Protein AF-0000000072249145 (afdb_homodimer)

Solvent-accessible surface area (backbone atoms only — not comparable to full-atom values): 14771 Å² total; per-residue (Å²): 104,92,74,84,79,50,72,65,56,52,51,52,49,52,48,27,49,67,35,44,77,62,47,40,53,62,51,8,65,74,72,75,46,51,30,65,57,42,44,53,49,52,49,49,35,38,73,44,45,35,39,69,40,44,16,52,42,71,52,64,99,35,41,33,43,36,37,29,37,62,81,52,91,80,39,56,65,59,48,56,55,54,56,59,73,37,85,46,47,76,46,37,28,39,33,44,65,86,40,45,29,43,34,36,31,44,46,54,72,71,57,40,53,54,51,48,59,62,50,51,76,55,28,48,71,50,58,33,37,58,74,44,73,58,77,68,127,104,92,74,83,80,49,72,66,54,50,52,51,50,52,49,27,49,67,37,45,77,61,47,42,52,61,50,9,67,73,70,74,46,51,30,67,57,43,44,52,49,52,50,49,36,39,73,44,45,34,38,69,39,44,15,51,43,72,52,65,99,34,40,34,44,35,37,30,36,62,80,52,92,81,38,56,64,61,49,57,56,54,53,61,73,38,84,48,48,75,45,37,27,38,33,45,65,86,39,45,31,42,32,36,31,42,46,52,73,72,59,40,52,53,51,47,59,63,48,52,77,54,30,48,72,48,59,34,38,58,73,45,73,59,76,69,126

Secondary structure (DSSP, 8-state):
--PPP-HHHHHHHHHHHH-TT--HHHHHHHHTS-HHHHHHHHHHHHHTTSEEEEEEEE--S--EEEEEEESSGGGHHHHHHHHTT-TTEEEEEEEESS-SEEEEE---HHHHHHHHHHHTTTEEEEEEEEEEE----/--PPP-HHHHHHHHHHHH-TT--HHHHHHHHTS-HHHHHHHHHHHHHTTSEEEEEEEE--S--EEEEEEESSGGGHHHHHHHHTT-TTEEEEEEEESS-SEEEEE---HHHHHHHHHHHTTTEEEEEEEEEEE----

Structure (mmCIF, N/CA/C/O backbone):
data_AF-0000000072249145-model_v1
#
loop_
_entity.id
_entity.type
_entity.pdbx_description
1 polymer 'AsnC family alanine catabolic operon regulator'
#
loop_
_atom_site.group_PDB
_atom_site.id
_atom_site.type_symbol
_atom_site.label_atom_id
_atom_site.label_alt_id
_atom_site.label_comp_id
_atom_site.label_asym_id
_atom_site.label_entity_id
_atom_site.label_seq_id
_atom_site.pdbx_PDB_ins_code
_atom_site.Cartn_x
_atom_site.Cartn_y
_atom_site.Cartn_z
_atom_site.occupancy
_atom_site.B_iso_or_equiv
_atom_site.auth_seq_id
_atom_site.auth_comp_id
_atom_site.auth_asym_id
_atom_site.auth_atom_id
_atom_site.pdbx_PDB_model_num
ATOM 1 N N . MET A 1 1 ? -15.109 0.43 -16.781 1 52.84 1 MET A N 1
ATOM 2 C CA . MET A 1 1 ? -16.438 0.012 -16.328 1 52.84 1 MET A CA 1
ATOM 3 C C . MET A 1 1 ? -16.531 0.001 -14.812 1 52.84 1 MET A C 1
ATOM 5 O O . MET A 1 1 ? -15.672 -0.582 -14.141 1 52.84 1 MET A O 1
ATOM 9 N N . ASN A 1 2 ? -17.188 0.861 -14.164 1 63.94 2 ASN A N 1
ATOM 10 C CA . ASN A 1 2 ? -17.453 0.94 -12.727 1 63.94 2 ASN A CA 1
ATOM 11 C C . ASN A 1 2 ? -18.328 -0.22 -12.258 1 63.94 2 ASN A C 1
ATOM 13 O O . ASN A 1 2 ? -19.438 -0.395 -12.734 1 63.94 2 ASN A O 1
ATOM 17 N N . ILE A 1 3 ? -17.703 -1.394 -11.898 1 75.5 3 ILE A N 1
ATOM 18 C CA . ILE A 1 3 ? -18.5 -2.539 -11.453 1 75.5 3 ILE A CA 1
ATOM 19 C C . ILE A 1 3 ? -18.875 -2.371 -9.984 1 75.5 3 ILE A C 1
ATOM 21 O O . ILE A 1 3 ? -18.094 -1.853 -9.188 1 75.5 3 ILE A O 1
ATOM 25 N N . GLU A 1 4 ? -20.156 -2.605 -9.734 1 84.06 4 GLU A N 1
ATOM 26 C CA . GLU A 1 4 ? -20.609 -2.695 -8.352 1 84.06 4 GLU A CA 1
ATOM 27 C C . GLU A 1 4 ? -20.219 -4.031 -7.727 1 84.06 4 GLU A C 1
ATOM 29 O O . GLU A 1 4 ? -20.625 -5.09 -8.211 1 84.06 4 GLU A O 1
ATOM 34 N N . LEU A 1 5 ? -19.438 -4.016 -6.707 1 89.25 5 LEU A N 1
ATOM 35 C CA . LEU A 1 5 ? -18.938 -5.23 -6.074 1 89.25 5 LEU A CA 1
ATOM 36 C C . LEU A 1 5 ? -20.016 -5.887 -5.219 1 89.25 5 LEU A C 1
ATOM 38 O O . LEU A 1 5 ? -20.656 -5.219 -4.41 1 89.25 5 LEU A O 1
ATOM 42 N N . ASP A 1 6 ? -20.234 -7.141 -5.449 1 91.88 6 ASP A N 1
ATOM 43 C CA . ASP A 1 6 ? -21.156 -7.859 -4.57 1 91.88 6 ASP A CA 1
ATOM 44 C C . ASP A 1 6 ? -20.391 -8.586 -3.459 1 91.88 6 ASP A C 1
ATOM 46 O O . ASP A 1 6 ? -19.172 -8.523 -3.398 1 91.88 6 ASP A O 1
ATOM 50 N N . PRO A 1 7 ? -21.125 -9.195 -2.561 1 93.81 7 PRO A N 1
ATOM 51 C CA . PRO A 1 7 ? -20.484 -9.82 -1.402 1 93.81 7 PRO A CA 1
ATOM 52 C C . PRO A 1 7 ? -19.484 -10.898 -1.795 1 93.81 7 PRO A C 1
ATOM 54 O O . PRO A 1 7 ? -18.453 -11.07 -1.13 1 93.81 7 PRO A O 1
ATOM 57 N N . ILE A 1 8 ? -19.766 -11.609 -2.791 1 95.62 8 ILE A N 1
ATOM 58 C CA . ILE A 1 8 ? -18.859 -12.672 -3.225 1 95.62 8 ILE A CA 1
ATOM 59 C C . ILE A 1 8 ? -17.562 -12.062 -3.73 1 95.62 8 ILE A C 1
ATOM 61 O O . ILE A 1 8 ? -16.469 -12.578 -3.436 1 95.62 8 ILE A O 1
ATOM 65 N N . ASP A 1 9 ? -17.672 -11.008 -4.559 1 95.56 9 ASP A N 1
ATOM 66 C CA . ASP A 1 9 ? -16.484 -10.297 -5.016 1 95.56 9 ASP A CA 1
ATOM 67 C C . ASP A 1 9 ? -15.594 -9.883 -3.842 1 95.56 9 ASP A C 1
ATOM 69 O O . ASP A 1 9 ? -14.375 -10.07 -3.881 1 95.56 9 ASP A O 1
ATOM 73 N N . LEU A 1 10 ? -16.266 -9.367 -2.848 1 94 10 LEU A N 1
ATOM 74 C CA . LEU A 1 10 ? -15.547 -8.875 -1.681 1 94 10 LEU A CA 1
ATOM 75 C C . LEU A 1 10 ? -14.844 -10.023 -0.956 1 94 10 LEU A C 1
ATOM 77 O O . LEU A 1 10 ? -13.719 -9.867 -0.481 1 94 10 LEU A O 1
ATOM 81 N N . LYS A 1 11 ? -15.453 -11.094 -0.841 1 96.56 11 LYS A N 1
ATOM 82 C CA . LYS A 1 11 ? -14.852 -12.258 -0.204 1 96.56 11 LYS A CA 1
ATOM 83 C C . LYS A 1 11 ? -13.648 -12.758 -1.003 1 96.56 11 LYS A C 1
ATOM 85 O O . LYS A 1 11 ? -12.617 -13.109 -0.427 1 96.56 11 LYS A O 1
ATOM 90 N N . ILE A 1 12 ? -13.812 -12.805 -2.285 1 97.94 12 ILE A N 1
ATOM 91 C CA . ILE A 1 12 ? -12.727 -13.234 -3.16 1 97.94 12 ILE A CA 1
ATOM 92 C C . ILE A 1 12 ? -11.523 -12.312 -2.988 1 97.94 12 ILE A C 1
ATOM 94 O O . ILE A 1 12 ? -10.391 -12.781 -2.832 1 97.94 12 ILE A O 1
ATOM 98 N N . ILE A 1 13 ? -11.805 -11.055 -2.955 1 96.94 13 ILE A N 1
ATOM 99 C CA . ILE A 1 13 ? -10.742 -10.062 -2.793 1 96.94 13 ILE A CA 1
ATOM 100 C C . ILE A 1 13 ? -10.055 -10.266 -1.447 1 96.94 13 ILE A C 1
ATOM 102 O O . ILE A 1 13 ? -8.82 -10.242 -1.367 1 96.94 13 ILE A O 1
ATOM 106 N N . ALA A 1 14 ? -10.828 -10.477 -0.465 1 95.69 14 ALA A N 1
ATOM 107 C CA . ALA A 1 14 ? -10.273 -10.672 0.871 1 95.69 14 ALA A CA 1
ATOM 108 C C . ALA A 1 14 ? -9.359 -11.898 0.911 1 95.69 14 ALA A C 1
ATOM 110 O O . ALA A 1 14 ? -8.281 -11.852 1.503 1 95.69 14 ALA A O 1
ATOM 111 N N . LEU A 1 15 ? -9.758 -12.93 0.317 1 97.75 15 LEU A N 1
ATOM 112 C CA . LEU A 1 15 ? -8.969 -14.164 0.291 1 97.75 15 LEU A CA 1
ATOM 113 C C . LEU A 1 15 ? -7.676 -13.961 -0.485 1 97.75 15 LEU A C 1
ATOM 115 O O . LEU A 1 15 ? -6.605 -14.391 -0.037 1 97.75 15 LEU A O 1
ATOM 119 N N . LEU A 1 16 ? -7.793 -13.297 -1.608 1 98.12 16 LEU A N 1
ATOM 120 C CA . LEU A 1 16 ? -6.613 -13.047 -2.436 1 98.12 16 LEU A CA 1
ATOM 121 C C . LEU A 1 16 ? -5.645 -12.109 -1.733 1 98.12 16 LEU A C 1
ATOM 123 O O . LEU A 1 16 ? -4.426 -12.234 -1.892 1 98.12 16 LEU A O 1
ATOM 127 N N . LYS A 1 17 ? -6.176 -11.164 -0.975 1 96.88 17 LYS A N 1
ATOM 128 C CA . LYS A 1 17 ? -5.328 -10.258 -0.212 1 96.88 17 LYS A CA 1
ATOM 129 C C . LYS A 1 17 ? -4.516 -11.016 0.836 1 96.88 17 LYS A C 1
ATOM 131 O O . LYS A 1 17 ? -3.371 -10.656 1.123 1 96.88 17 LYS A O 1
ATOM 136 N N . GLN A 1 18 ? -5.102 -12.008 1.34 1 95.69 18 GLN A N 1
ATOM 137 C CA . GLN A 1 18 ? -4.438 -12.82 2.357 1 95.69 18 GLN A CA 1
ATOM 138 C C . GLN A 1 18 ? -3.408 -13.75 1.731 1 95.69 18 GLN A C 1
ATOM 140 O O . GLN A 1 18 ? -2.311 -13.922 2.266 1 95.69 18 GLN A O 1
ATOM 145 N N . ASP A 1 19 ? -3.803 -14.32 0.636 1 97.69 19 ASP A N 1
ATOM 146 C CA . ASP A 1 19 ? -2.943 -15.234 -0.116 1 97.69 19 ASP A CA 1
ATOM 147 C C . ASP A 1 19 ? -3.363 -15.297 -1.583 1 97.69 19 ASP A C 1
ATOM 149 O O . ASP A 1 19 ? -4.266 -16.062 -1.943 1 97.69 19 ASP A O 1
ATOM 153 N N . SER A 1 20 ? -2.588 -14.617 -2.379 1 98.31 20 SER A N 1
ATOM 154 C CA . SER A 1 20 ? -2.988 -14.531 -3.779 1 98.31 20 SER A CA 1
ATOM 155 C C . SER A 1 20 ? -2.531 -15.758 -4.562 1 98.31 20 SER A C 1
ATOM 157 O O . SER A 1 20 ? -2.771 -15.852 -5.77 1 98.31 20 SER A O 1
ATOM 159 N N . ARG A 1 21 ? -1.947 -16.656 -3.898 1 96.88 21 ARG A N 1
ATOM 160 C CA . ARG A 1 21 ? -1.503 -17.891 -4.562 1 96.88 21 ARG A CA 1
ATOM 161 C C . ARG A 1 21 ? -2.588 -18.953 -4.52 1 96.88 21 ARG A C 1
ATOM 163 O O . ARG A 1 21 ? -2.451 -20.016 -5.145 1 96.88 21 ARG A O 1
ATOM 170 N N . LEU A 1 22 ? -3.596 -18.719 -3.781 1 97.69 22 LEU A N 1
ATOM 171 C CA . LEU A 1 22 ? -4.715 -19.656 -3.77 1 97.69 22 LEU A CA 1
ATOM 172 C C . LEU A 1 22 ? -5.227 -19.906 -5.184 1 97.69 22 LEU A C 1
ATOM 174 O O . LEU A 1 22 ? -5.328 -18.984 -5.988 1 97.69 22 LEU A O 1
ATOM 178 N N . THR A 1 23 ? -5.594 -21.156 -5.438 1 97.62 23 THR A N 1
ATOM 179 C CA . THR A 1 23 ? -6.191 -21.484 -6.727 1 97.62 23 THR A CA 1
ATOM 180 C C . THR A 1 23 ? -7.664 -21.078 -6.762 1 97.62 23 THR A C 1
ATOM 182 O O . THR A 1 23 ? -8.297 -20.922 -5.711 1 97.62 23 THR A O 1
ATOM 185 N N . ASN A 1 24 ? -8.125 -20.953 -7.992 1 98.19 24 ASN A N 1
ATOM 186 C CA . ASN A 1 24 ? -9.555 -20.688 -8.125 1 98.19 24 ASN A CA 1
ATOM 187 C C . ASN A 1 24 ? -10.383 -21.781 -7.438 1 98.19 24 ASN A C 1
ATOM 189 O O . ASN A 1 24 ? -11.422 -21.484 -6.84 1 98.19 24 ASN A O 1
ATOM 193 N N . LYS A 1 25 ? -9.93 -22.953 -7.527 1 98.19 25 LYS A N 1
ATOM 194 C CA . LYS A 1 25 ? -10.617 -24.078 -6.891 1 98.19 25 LYS A CA 1
ATOM 195 C C . LYS A 1 25 ? -10.656 -23.906 -5.375 1 98.19 25 LYS A C 1
ATOM 197 O O . LYS A 1 25 ? -11.711 -24.078 -4.754 1 98.19 25 LYS A O 1
ATOM 202 N N . ASP A 1 26 ? -9.516 -23.609 -4.762 1 98.25 26 ASP A N 1
ATOM 203 C CA . ASP A 1 26 ? -9.438 -23.375 -3.322 1 98.25 26 ASP A CA 1
ATOM 204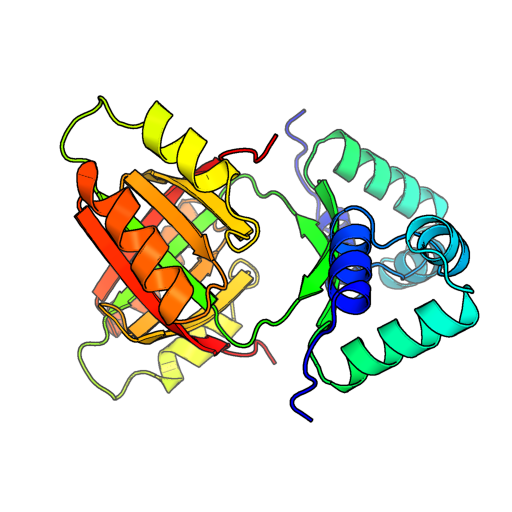 C C . ASP A 1 26 ? -10.398 -22.266 -2.895 1 98.25 26 ASP A C 1
ATOM 206 O O . ASP A 1 26 ? -11.117 -22.406 -1.907 1 98.25 26 ASP A O 1
ATOM 210 N N . ILE A 1 27 ? -10.375 -21.156 -3.643 1 98.5 27 ILE A N 1
ATOM 211 C CA . ILE A 1 27 ? -11.227 -20.016 -3.338 1 98.5 27 ILE A CA 1
ATOM 212 C C . ILE A 1 27 ? -12.695 -20.406 -3.486 1 98.5 27 ILE A C 1
ATOM 214 O O . ILE A 1 27 ? -13.523 -20.078 -2.637 1 98.5 27 ILE A O 1
ATOM 218 N N . GLY A 1 28 ? -12.953 -21.094 -4.574 1 98.31 28 GLY A N 1
ATOM 219 C CA . GLY A 1 28 ? -14.312 -21.547 -4.809 1 98.31 28 GLY A CA 1
ATOM 220 C C . GLY A 1 28 ? -14.891 -22.328 -3.648 1 98.31 28 GLY A C 1
ATOM 221 O O . GLY A 1 28 ? -16.047 -22.125 -3.268 1 98.31 28 GLY A O 1
ATOM 222 N N . GLN A 1 29 ? -14.141 -23.234 -3.047 1 98.12 29 GLN A N 1
ATOM 223 C CA . GLN A 1 29 ? -14.562 -24.031 -1.899 1 98.12 29 GLN A CA 1
ATOM 224 C C . GLN A 1 29 ? -14.93 -23.141 -0.717 1 98.12 29 GLN A C 1
ATOM 226 O O . GLN A 1 29 ? -15.891 -23.422 0.002 1 98.12 29 GLN A O 1
ATOM 231 N N . ARG A 1 30 ? -14.266 -22.094 -0.598 1 97.31 30 ARG A N 1
ATOM 232 C CA . ARG A 1 30 ? -14.461 -21.219 0.555 1 97.31 30 ARG A CA 1
ATOM 233 C C . ARG A 1 30 ? -15.656 -20.297 0.349 1 97.31 30 ARG A C 1
ATOM 235 O O . ARG A 1 30 ? -16.281 -19.859 1.316 1 97.31 30 ARG A O 1
ATOM 242 N N . VAL A 1 31 ? -15.93 -19.969 -0.838 1 97.5 31 VAL A N 1
ATOM 243 C CA . VAL A 1 31 ? -17.016 -19.016 -1.079 1 97.5 31 VAL A CA 1
ATOM 244 C C . VAL A 1 31 ? -18.219 -19.75 -1.678 1 97.5 31 VAL A C 1
ATOM 246 O O . VAL A 1 31 ? -19.172 -19.125 -2.135 1 97.5 31 VAL A O 1
ATOM 249 N N . HIS A 1 32 ? -18.125 -21.031 -1.771 1 97.62 32 HIS A N 1
ATOM 250 C CA . HIS A 1 32 ? -19.203 -21.891 -2.221 1 97.62 32 HIS A CA 1
ATOM 251 C C . HIS A 1 32 ? -19.562 -21.625 -3.678 1 97.62 32 HIS A C 1
ATOM 253 O O . HIS A 1 32 ? -20.734 -21.422 -4.012 1 97.62 32 HIS A O 1
ATOM 259 N N . ARG A 1 33 ? -18.531 -21.625 -4.504 1 97.88 33 ARG A N 1
ATOM 260 C CA . ARG A 1 33 ? -18.609 -21.516 -5.957 1 97.88 33 ARG A CA 1
ATOM 261 C C . ARG A 1 33 ? -17.641 -22.453 -6.645 1 97.88 33 ARG A C 1
ATOM 263 O O . ARG A 1 33 ? -16.734 -23.016 -6 1 97.88 33 ARG A O 1
ATOM 270 N N . THR A 1 34 ? -17.922 -22.625 -7.934 1 98.06 34 THR A N 1
ATOM 271 C CA . THR A 1 34 ? -16.953 -23.422 -8.695 1 98.06 34 THR A CA 1
ATOM 272 C C . THR A 1 34 ? -15.695 -22.609 -8.977 1 98.06 34 THR A C 1
ATOM 274 O O . THR A 1 34 ? -15.727 -21.375 -8.969 1 98.06 34 THR A O 1
ATOM 277 N N . GLY A 1 35 ? -14.594 -23.297 -9.258 1 98.06 35 GLY A N 1
ATOM 278 C CA . GLY A 1 35 ? -13.367 -22.625 -9.656 1 98.06 35 GLY A CA 1
ATOM 279 C C . GLY A 1 35 ? -13.531 -21.781 -10.906 1 98.06 35 GLY A C 1
ATOM 280 O O . GLY A 1 35 ? -12.938 -20.703 -11.023 1 98.06 35 GLY A O 1
ATOM 281 N N . GLN A 1 36 ? -14.312 -22.297 -11.75 1 98.06 36 GLN A N 1
ATOM 282 C CA . GLN A 1 36 ? -14.57 -21.578 -13 1 98.06 36 GLN A CA 1
ATOM 283 C C . GLN A 1 36 ? -15.297 -20.266 -12.742 1 98.06 36 GLN A C 1
ATOM 285 O O . GLN A 1 36 ? -14.953 -19.234 -13.336 1 98.06 36 GLN A O 1
ATOM 290 N N . ALA A 1 37 ? -16.25 -20.328 -11.891 1 98 37 ALA A N 1
ATOM 291 C CA . ALA A 1 37 ? -17.016 -19.125 -11.539 1 98 37 ALA A CA 1
ATOM 292 C C . ALA A 1 37 ? -16.109 -18.094 -10.867 1 98 37 ALA A C 1
ATOM 294 O O . ALA A 1 37 ? -16.203 -16.906 -11.164 1 98 37 ALA A O 1
ATOM 295 N N . VAL A 1 38 ? -15.312 -18.594 -9.977 1 98.31 38 VAL A N 1
ATOM 296 C CA . VAL A 1 38 ? -14.367 -17.703 -9.289 1 98.31 38 VAL A CA 1
ATOM 297 C C . VAL A 1 38 ? -13.414 -17.094 -10.305 1 98.31 38 VAL A C 1
ATOM 299 O O . VAL A 1 38 ? -13.164 -15.883 -10.273 1 98.31 38 VAL A O 1
ATOM 302 N N . GLY A 1 39 ? -12.906 -17.875 -11.195 1 98.25 39 GLY A N 1
ATOM 303 C CA . GLY A 1 39 ? -12.023 -17.375 -12.234 1 98.25 39 GLY A CA 1
ATOM 304 C C . GLY A 1 39 ? -12.648 -16.266 -13.062 1 98.25 39 GLY A C 1
ATOM 305 O O . GLY A 1 39 ? -11.992 -15.273 -13.367 1 98.25 39 GLY A O 1
ATOM 306 N N . ALA A 1 40 ? -13.812 -16.484 -13.445 1 98.06 40 ALA A N 1
ATOM 307 C CA . ALA A 1 40 ? -14.531 -15.484 -14.234 1 98.06 40 ALA A CA 1
ATOM 308 C C . ALA A 1 40 ? -14.688 -14.172 -13.461 1 98.06 40 ALA A C 1
ATOM 310 O O . ALA A 1 40 ? -14.531 -13.094 -14.031 1 98.06 40 ALA A O 1
ATOM 311 N N . ARG A 1 41 ? -14.984 -14.344 -12.242 1 97.56 41 ARG A N 1
ATOM 312 C CA . ARG A 1 41 ? -15.156 -13.156 -11.406 1 97.56 41 ARG A CA 1
ATOM 313 C C . ARG A 1 41 ? -13.836 -12.406 -11.242 1 97.56 41 ARG A C 1
ATOM 315 O O . ARG A 1 41 ? -13.805 -11.172 -11.312 1 97.56 41 ARG A O 1
ATOM 322 N N . ILE A 1 42 ? -12.812 -13.125 -11.023 1 98 42 ILE A N 1
ATOM 323 C CA . ILE A 1 42 ? -11.508 -12.492 -10.891 1 98 42 ILE A CA 1
ATOM 324 C C . ILE A 1 42 ? -11.156 -11.758 -12.188 1 98 42 ILE A C 1
ATOM 326 O O . ILE A 1 42 ? -10.68 -10.625 -12.148 1 98 42 ILE A O 1
ATOM 330 N N . ALA A 1 43 ? -11.414 -12.43 -13.266 1 97.56 43 ALA A N 1
ATOM 331 C CA . ALA A 1 43 ? -11.156 -11.805 -14.562 1 97.56 43 ALA A CA 1
ATOM 332 C C . ALA A 1 43 ? -11.945 -10.508 -14.703 1 97.56 43 ALA A C 1
ATOM 334 O O . ALA A 1 43 ? -11.414 -9.5 -15.188 1 97.56 43 ALA A O 1
ATOM 335 N N . GLN A 1 44 ? -13.125 -10.523 -14.32 1 96.88 44 GLN A N 1
ATOM 336 C CA . GLN A 1 44 ? -13.969 -9.336 -14.383 1 96.88 44 GLN A CA 1
ATOM 337 C C . GLN A 1 44 ? -13.414 -8.219 -13.5 1 96.88 44 GLN A C 1
ATOM 339 O O . GLN A 1 44 ? -13.414 -7.051 -13.891 1 96.88 44 GLN A O 1
ATOM 344 N N . LEU A 1 45 ? -13.016 -8.617 -12.32 1 97.25 45 LEU A N 1
ATOM 345 C CA . LEU A 1 45 ? -12.453 -7.652 -11.383 1 97.25 45 LEU A CA 1
ATOM 346 C C . LEU A 1 45 ? -11.18 -7.027 -11.945 1 97.25 45 LEU A C 1
ATOM 348 O O . LEU A 1 45 ? -10.922 -5.84 -11.75 1 97.25 45 LEU A O 1
ATOM 352 N N . MET A 1 46 ? -10.406 -7.785 -12.625 1 97.31 46 MET A N 1
ATOM 353 C CA . MET A 1 46 ? -9.188 -7.285 -13.258 1 97.31 46 MET A CA 1
ATOM 354 C C . MET A 1 46 ? -9.508 -6.383 -14.438 1 97.31 46 MET A C 1
ATOM 356 O O . MET A 1 46 ? -8.922 -5.309 -14.586 1 97.31 46 MET A O 1
ATOM 360 N N . ASP A 1 47 ? -10.461 -6.801 -15.234 1 96.31 47 ASP A N 1
ATOM 361 C CA . ASP A 1 47 ? -10.875 -6.02 -16.406 1 96.31 47 ASP A CA 1
ATOM 362 C C . ASP A 1 47 ? -11.43 -4.66 -15.984 1 96.31 47 ASP A C 1
ATOM 364 O O . ASP A 1 47 ? -11.211 -3.66 -16.672 1 96.31 47 ASP A O 1
ATOM 368 N N . ALA A 1 48 ? -12.102 -4.707 -14.891 1 94.94 48 ALA A N 1
ATOM 369 C CA . ALA A 1 48 ? -12.719 -3.479 -14.391 1 94.94 48 ALA A CA 1
ATOM 370 C C . ALA A 1 48 ? -11.688 -2.602 -13.688 1 94.94 48 ALA A C 1
ATOM 372 O O . ALA A 1 48 ? -11.992 -1.476 -13.289 1 94.94 48 ALA A O 1
ATOM 373 N N . GLY A 1 49 ? -10.5 -3.133 -13.422 1 94.25 49 GLY A N 1
ATOM 374 C CA . GLY A 1 49 ? -9.438 -2.361 -12.797 1 94.25 49 GLY A CA 1
ATOM 375 C C . GLY A 1 49 ? -9.484 -2.393 -11.281 1 94.25 49 GLY A C 1
ATOM 376 O O . GLY A 1 49 ? -8.719 -1.692 -10.617 1 94.25 49 GLY A O 1
ATOM 377 N N . VAL A 1 50 ? -10.414 -3.123 -10.711 1 95.25 50 VAL A N 1
ATOM 378 C CA . VAL A 1 50 ? -10.5 -3.256 -9.258 1 95.25 50 VAL A CA 1
ATOM 379 C C . VAL A 1 50 ? -9.258 -3.967 -8.727 1 95.25 50 VAL A C 1
ATOM 381 O O . VAL A 1 50 ? -8.633 -3.502 -7.773 1 95.25 50 VAL A O 1
ATOM 384 N N . ILE A 1 51 ? -9.039 -5.09 -9.281 1 97.12 51 ILE A N 1
ATOM 385 C CA . ILE A 1 51 ? -7.758 -5.742 -9.023 1 97.12 51 ILE A CA 1
ATOM 386 C C . ILE A 1 51 ? -6.742 -5.305 -10.078 1 97.12 51 ILE A C 1
ATOM 388 O O . ILE A 1 51 ? -6.898 -5.605 -11.266 1 97.12 51 ILE A O 1
ATOM 392 N N . LYS A 1 52 ? -5.699 -4.664 -9.672 1 95.75 52 LYS A N 1
ATOM 393 C CA . LYS A 1 52 ? -4.707 -4.129 -10.594 1 95.75 52 LYS A CA 1
ATOM 394 C C . LYS A 1 52 ? -3.713 -5.207 -11.016 1 95.75 52 LYS A C 1
ATOM 396 O O . LYS A 1 52 ? -3.41 -5.352 -12.203 1 95.75 52 LYS A O 1
ATOM 401 N N . ASN A 1 53 ? -3.18 -5.91 -10.031 1 97.5 53 ASN A N 1
ATOM 402 C CA . ASN A 1 53 ? -2.215 -6.965 -10.328 1 97.5 53 ASN A CA 1
ATOM 403 C C . ASN A 1 53 ? -1.968 -7.848 -9.102 1 97.5 53 ASN A C 1
ATOM 405 O O . ASN A 1 53 ? -2.336 -7.484 -7.984 1 97.5 53 ASN A O 1
ATOM 409 N N . TYR A 1 54 ? -1.517 -9.047 -9.414 1 98.25 54 TYR A N 1
ATOM 410 C CA . TYR A 1 54 ? -0.955 -9.906 -8.375 1 98.25 54 TYR A CA 1
ATOM 411 C C . TYR A 1 54 ? 0.433 -9.43 -7.965 1 98.25 54 TYR A C 1
ATOM 413 O O . TYR A 1 54 ? 1.31 -9.25 -8.812 1 98.25 54 TYR A O 1
ATOM 421 N N . THR A 1 55 ? 0.581 -9.211 -6.734 1 98.44 55 THR A N 1
ATOM 422 C CA . THR A 1 55 ? 1.807 -8.594 -6.242 1 98.44 55 THR A CA 1
ATOM 423 C C . THR A 1 55 ? 2.225 -9.211 -4.91 1 98.44 55 THR A C 1
ATOM 425 O O . THR A 1 55 ? 1.764 -10.297 -4.551 1 98.44 55 THR A O 1
ATOM 428 N N . ILE A 1 56 ? 3.207 -8.602 -4.277 1 98.25 56 ILE A N 1
ATOM 429 C CA . ILE A 1 56 ? 3.635 -9.008 -2.939 1 98.25 56 ILE A CA 1
ATOM 430 C C . ILE A 1 56 ? 3.604 -7.801 -2.002 1 98.25 56 ILE A C 1
ATOM 432 O O . ILE A 1 56 ? 3.773 -6.66 -2.441 1 98.25 56 ILE A O 1
ATOM 436 N N . ALA A 1 57 ? 3.32 -8.07 -0.774 1 96.38 57 ALA A N 1
ATOM 437 C CA . ALA A 1 57 ? 3.492 -7.07 0.272 1 96.38 57 ALA A CA 1
ATOM 438 C C . ALA A 1 57 ? 4.922 -7.07 0.804 1 96.38 57 ALA A C 1
ATOM 440 O O . ALA A 1 57 ? 5.406 -8.094 1.304 1 96.38 57 ALA A O 1
ATOM 441 N N . VAL A 1 58 ? 5.602 -5.934 0.694 1 95.56 58 VAL A N 1
ATOM 442 C CA . VAL A 1 58 ? 6.996 -5.832 1.105 1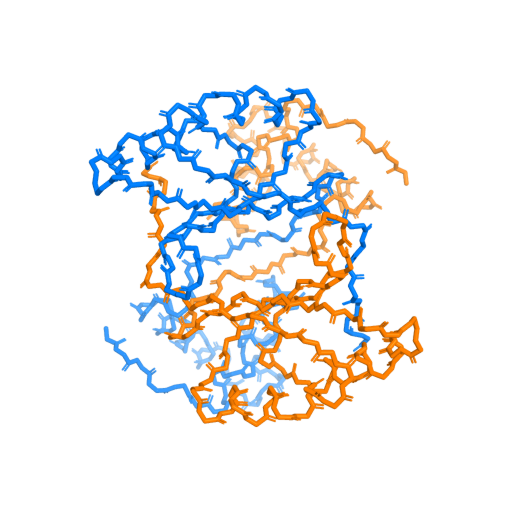 95.56 58 VAL A CA 1
ATOM 443 C C . VAL A 1 58 ? 7.109 -4.926 2.33 1 95.56 58 VAL A C 1
ATOM 445 O O . VAL A 1 58 ? 6.488 -3.863 2.387 1 95.56 58 VAL A O 1
ATOM 448 N N . GLN A 1 59 ? 7.848 -5.41 3.279 1 92.69 59 GLN A N 1
ATOM 449 C CA . GLN A 1 59 ? 8.148 -4.609 4.461 1 92.69 59 GLN A CA 1
ATOM 450 C C . GLN A 1 59 ? 9.578 -4.086 4.418 1 92.69 59 GLN A C 1
ATOM 452 O O . GLN A 1 59 ? 10.531 -4.848 4.605 1 92.69 59 GLN A O 1
ATOM 457 N N . TYR A 1 60 ? 9.641 -2.818 4.223 1 90.88 60 TYR A N 1
ATOM 458 C CA . TYR A 1 60 ? 10.953 -2.18 4.23 1 90.88 60 TYR A CA 1
ATOM 459 C C . TYR A 1 60 ? 11.336 -1.731 5.637 1 90.88 60 TYR A C 1
ATOM 461 O O . TYR A 1 60 ? 10.469 -1.578 6.5 1 90.88 60 TYR A O 1
ATOM 469 N N . SER A 1 61 ? 12.664 -1.53 5.832 1 90.94 61 SER A N 1
ATOM 470 C CA . SER A 1 61 ? 13.156 -1.074 7.129 1 90.94 61 SER A CA 1
ATOM 471 C C . SER A 1 61 ? 12.672 0.338 7.438 1 90.94 61 SER A C 1
ATOM 473 O O . SER A 1 61 ? 12.547 0.717 8.609 1 90.94 61 SER A O 1
ATOM 475 N N . HIS A 1 62 ? 12.453 1.066 6.367 1 94.81 62 HIS A N 1
ATOM 476 C CA . HIS A 1 62 ? 11.953 2.43 6.492 1 94.81 62 HIS A CA 1
ATOM 477 C C . HIS A 1 62 ? 10.688 2.627 5.664 1 94.81 62 HIS A C 1
ATOM 479 O O . HIS A 1 62 ? 10.539 2.023 4.598 1 94.81 62 HIS A O 1
ATOM 485 N N . LYS A 1 63 ? 9.836 3.357 6.16 1 97.12 63 LYS A N 1
ATOM 486 C CA . LYS A 1 63 ? 8.625 3.785 5.457 1 97.12 63 LYS A CA 1
ATOM 487 C C . LYS A 1 63 ? 8.234 5.203 5.855 1 97.12 63 LYS A C 1
ATOM 489 O O . LYS A 1 63 ? 8.242 5.547 7.039 1 97.12 63 LYS A O 1
ATOM 494 N N . GLN A 1 64 ? 7.973 5.992 4.875 1 98.44 64 GLN A N 1
ATOM 495 C CA . GLN A 1 64 ? 7.609 7.383 5.133 1 98.44 64 GLN A CA 1
ATOM 496 C C . GLN A 1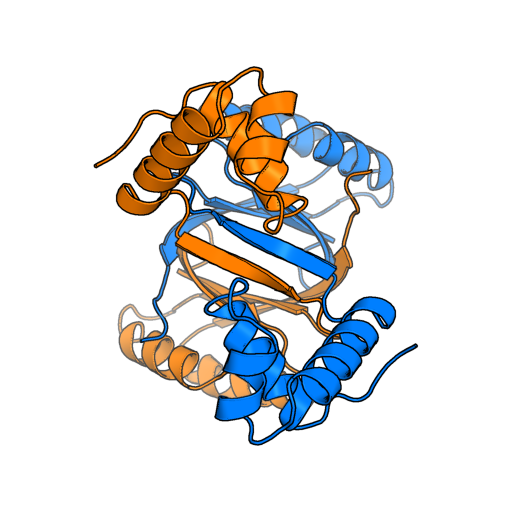 64 ? 6.352 7.773 4.363 1 98.44 64 GLN A C 1
ATOM 498 O O . GLN A 1 64 ? 6.121 7.289 3.254 1 98.44 64 GLN A O 1
ATOM 503 N N . PHE A 1 65 ? 5.586 8.594 4.984 1 98.56 65 PHE A N 1
ATOM 504 C CA . PHE A 1 65 ? 4.559 9.383 4.316 1 98.56 65 PHE A CA 1
ATOM 505 C C . PHE A 1 65 ? 4.992 10.836 4.176 1 98.56 65 PHE A C 1
ATOM 507 O O . PHE A 1 65 ? 5.254 11.508 5.176 1 98.56 65 PHE A O 1
ATOM 514 N N . ILE A 1 66 ? 5.082 11.344 2.951 1 98.19 66 ILE A N 1
ATOM 515 C CA . ILE A 1 66 ? 5.551 12.695 2.697 1 98.19 66 ILE A CA 1
ATOM 516 C C . ILE A 1 66 ? 4.414 13.531 2.109 1 98.19 66 ILE A C 1
ATOM 518 O O . ILE A 1 66 ? 3.869 13.195 1.057 1 98.19 66 ILE A O 1
ATOM 522 N N . HIS A 1 67 ? 4.094 14.594 2.76 1 97.44 67 HIS A N 1
ATOM 523 C CA . HIS A 1 67 ? 3.098 15.562 2.312 1 97.44 67 HIS A CA 1
ATOM 524 C C . HIS A 1 67 ? 3.75 16.734 1.592 1 97.44 67 HIS A C 1
ATOM 526 O O . HIS A 1 67 ? 4.703 17.328 2.104 1 97.44 67 HIS A O 1
ATOM 532 N N . LEU A 1 68 ? 3.131 17 0.503 1 96.75 68 LEU A N 1
ATOM 533 C CA . LEU A 1 68 ? 3.656 18.156 -0.231 1 96.75 68 LEU A CA 1
ATOM 534 C C . LEU A 1 68 ? 2.619 19.266 -0.313 1 96.75 68 LEU A C 1
ATOM 536 O O . LEU A 1 68 ? 1.447 19.016 -0.598 1 96.75 68 LEU A O 1
ATOM 540 N N . HIS A 1 69 ? 3.082 20.422 -0.008 1 95.12 69 HIS A N 1
ATOM 541 C CA . HIS A 1 69 ? 2.287 21.641 -0.113 1 95.12 69 HIS A CA 1
ATOM 542 C C . HIS A 1 69 ? 2.871 22.594 -1.152 1 95.12 69 HIS A C 1
ATOM 544 O O . HIS A 1 69 ? 3.889 23.234 -0.901 1 95.12 69 HIS A O 1
ATOM 550 N N . LEU A 1 70 ? 2.221 22.641 -2.26 1 90.88 70 LEU A N 1
ATOM 551 C CA . LEU A 1 70 ? 2.754 23.469 -3.332 1 90.88 70 LEU A CA 1
ATOM 552 C C . LEU A 1 70 ? 2.318 24.922 -3.162 1 90.88 70 LEU A C 1
ATOM 554 O O . LEU A 1 70 ? 1.176 25.203 -2.785 1 90.88 70 LEU A O 1
ATOM 558 N N . ASN A 1 71 ? 3.326 25.797 -3.211 1 76.75 71 ASN A N 1
ATOM 559 C CA . ASN A 1 71 ? 3.045 27.234 -3.154 1 76.75 71 ASN A CA 1
ATOM 560 C C . ASN A 1 71 ? 2.43 27.734 -4.457 1 76.75 71 ASN A C 1
ATOM 562 O O . ASN A 1 71 ? 1.592 28.641 -4.445 1 76.75 71 ASN A O 1
ATOM 566 N N . GLU A 1 72 ? 3.109 27.281 -5.562 1 71.06 72 GLU A N 1
ATOM 567 C CA . GLU A 1 72 ? 2.67 27.734 -6.875 1 71.06 72 GLU A CA 1
ATOM 568 C C . GLU A 1 72 ? 2.211 26.578 -7.742 1 71.06 72 GLU A C 1
ATOM 570 O O . GLU A 1 72 ? 2.703 25.453 -7.59 1 71.06 72 GLU A O 1
ATOM 575 N N . GLN A 1 73 ? 1.104 26.719 -8.523 1 65.31 73 GLN A N 1
ATOM 576 C CA . GLN A 1 73 ? 0.504 25.734 -9.414 1 65.31 73 GLN A CA 1
ATOM 577 C C . GLN A 1 73 ? 1.508 25.25 -10.461 1 65.31 73 GLN A C 1
ATOM 579 O O . GLN A 1 73 ? 1.278 24.25 -11.133 1 65.31 73 GLN A O 1
ATOM 584 N N . ARG A 1 74 ? 2.824 25.875 -10.398 1 73.94 74 ARG A N 1
ATOM 585 C CA . ARG A 1 74 ? 3.672 25.641 -11.562 1 73.94 74 ARG A CA 1
ATOM 586 C C . ARG A 1 74 ? 4.641 24.484 -11.32 1 73.94 74 ARG A C 1
ATOM 588 O O . ARG A 1 74 ? 5.363 24.078 -12.227 1 73.94 74 ARG A O 1
ATOM 595 N N . ALA A 1 75 ? 4.379 23.719 -10.25 1 87.19 75 ALA A N 1
ATOM 596 C CA . ALA A 1 75 ? 5.469 22.766 -10.039 1 87.19 75 ALA A CA 1
ATOM 597 C C . ALA A 1 75 ? 4.953 21.328 -10.07 1 87.19 75 ALA A C 1
ATOM 599 O O . ALA A 1 75 ? 5.645 20.406 -9.633 1 87.19 75 ALA A O 1
ATOM 600 N N . PHE A 1 76 ? 3.801 21.172 -10.648 1 89.12 76 PHE A N 1
ATOM 601 C CA . PHE A 1 76 ? 3.188 19.859 -10.672 1 89.12 76 PHE A CA 1
ATOM 602 C C . PHE A 1 76 ? 3.975 18.906 -11.578 1 89.12 76 PHE A C 1
ATOM 604 O O . PHE A 1 76 ? 4.293 17.781 -11.188 1 89.12 76 PHE A O 1
ATOM 611 N N . GLU A 1 77 ? 4.32 19.406 -12.711 1 90.5 77 GLU A N 1
ATOM 612 C CA . GLU A 1 77 ? 5.043 18.578 -13.664 1 90.5 77 GLU A CA 1
ATOM 613 C C . GLU A 1 77 ? 6.43 18.219 -13.148 1 90.5 77 GLU A C 1
ATOM 615 O O . GLU A 1 77 ? 6.871 17.078 -13.281 1 90.5 77 GLU A O 1
ATOM 620 N N . GLU A 1 78 ? 7.098 19.203 -12.625 1 91.5 78 GLU A N 1
ATOM 621 C CA . GLU A 1 78 ? 8.438 18.969 -12.086 1 91.5 78 GLU A CA 1
ATOM 622 C C . GLU A 1 78 ? 8.414 17.938 -10.969 1 91.5 78 GLU A C 1
ATOM 624 O O . GLU A 1 78 ? 9.266 17.047 -10.922 1 91.5 78 GLU A O 1
ATOM 629 N N . ILE A 1 79 ? 7.457 18.047 -10.109 1 93 79 ILE A N 1
ATOM 630 C CA . ILE A 1 79 ? 7.336 17.141 -8.977 1 93 79 ILE A CA 1
ATOM 631 C C . ILE A 1 79 ? 7.051 15.719 -9.477 1 93 79 ILE A C 1
ATOM 633 O O . ILE A 1 79 ? 7.707 14.766 -9.055 1 93 79 ILE A O 1
ATOM 637 N N . GLU A 1 80 ? 6.094 15.586 -10.352 1 94.12 80 GLU A N 1
ATOM 638 C CA . GLU A 1 80 ? 5.711 14.273 -10.852 1 94.12 80 GLU A CA 1
ATOM 639 C C . GLU A 1 80 ? 6.852 13.625 -11.625 1 94.12 80 GLU A C 1
ATOM 641 O O . GLU A 1 80 ? 7.051 12.406 -11.547 1 94.12 80 GLU A O 1
ATOM 646 N N . ASN A 1 81 ? 7.629 14.438 -12.336 1 93.69 81 ASN A N 1
ATOM 647 C CA . ASN A 1 81 ? 8.805 13.922 -13.039 1 93.69 81 ASN A CA 1
ATOM 648 C C . ASN A 1 81 ? 9.883 13.469 -12.062 1 93.69 81 ASN A C 1
ATOM 650 O O . ASN A 1 81 ? 10.547 12.453 -12.289 1 93.69 81 ASN A O 1
ATOM 654 N N . LEU A 1 82 ? 10.031 14.25 -11.047 1 94.25 82 LEU A N 1
ATOM 655 C CA . LEU A 1 82 ? 11.047 13.922 -10.047 1 94.25 82 LEU A CA 1
ATOM 656 C C . LEU A 1 82 ? 10.719 12.602 -9.359 1 94.25 82 LEU A C 1
ATOM 658 O O . LEU A 1 82 ? 11.586 11.742 -9.203 1 94.25 82 LEU A O 1
ATOM 662 N N . VAL A 1 83 ? 9.477 12.438 -8.922 1 95.69 83 VAL A N 1
ATOM 663 C CA . VAL A 1 83 ? 9.07 11.266 -8.156 1 95.69 83 VAL A CA 1
ATOM 664 C C . VAL A 1 83 ? 9.281 10 -8.992 1 95.69 83 VAL A C 1
ATOM 666 O O . VAL A 1 83 ? 9.602 8.938 -8.461 1 95.69 83 VAL A O 1
ATOM 669 N N . LYS A 1 84 ? 9.148 10.086 -10.305 1 94.88 84 LYS A N 1
ATOM 670 C CA . LYS A 1 84 ? 9.289 8.953 -11.211 1 94.88 84 LYS A CA 1
ATOM 671 C C . LYS A 1 84 ? 10.727 8.461 -11.266 1 94.88 84 LYS A C 1
ATOM 673 O O . LYS A 1 84 ? 10.992 7.348 -11.719 1 94.88 84 LYS A O 1
ATOM 678 N N . GLN A 1 85 ? 11.656 9.18 -10.789 1 94.19 85 GLN A N 1
ATOM 679 C CA . GLN A 1 85 ? 13.078 8.883 -10.898 1 94.19 85 GLN A CA 1
ATOM 680 C C . GLN A 1 85 ? 13.57 8.062 -9.703 1 94.19 85 GLN A C 1
ATOM 682 O O . GLN A 1 85 ? 14.719 7.625 -9.672 1 94.19 85 GLN A O 1
ATOM 687 N N . TYR A 1 86 ? 12.727 7.848 -8.789 1 94.88 86 TYR A N 1
ATOM 688 C CA . TYR A 1 86 ? 13.156 7.188 -7.566 1 94.88 86 TYR A CA 1
ATOM 689 C C . TYR A 1 86 ? 12.406 5.879 -7.355 1 94.88 86 TYR A C 1
ATOM 691 O O . TYR A 1 86 ? 11.188 5.879 -7.184 1 94.88 86 TYR A O 1
ATOM 699 N N . GLU A 1 87 ? 13.156 4.816 -7.215 1 90.44 87 GLU A N 1
ATOM 700 C CA . GLU A 1 87 ? 12.57 3.506 -6.949 1 90.44 87 GLU A CA 1
ATOM 701 C C . GLU A 1 87 ? 12.07 3.402 -5.512 1 90.44 87 GLU A C 1
ATOM 703 O O . GLU A 1 87 ? 11.195 2.59 -5.207 1 90.44 87 GLU A O 1
ATOM 708 N N . GLN A 1 88 ? 12.594 4.273 -4.672 1 94.56 88 GLN A N 1
ATOM 709 C CA . GLN A 1 88 ? 12.242 4.266 -3.254 1 94.56 88 GLN A CA 1
ATOM 710 C C . GLN A 1 88 ? 10.844 4.832 -3.031 1 94.56 88 GLN A C 1
ATOM 712 O O . GLN A 1 88 ? 10.289 4.715 -1.937 1 94.56 88 GLN A O 1
ATOM 717 N N . ILE A 1 89 ? 10.344 5.484 -4.062 1 96.44 89 ILE A N 1
ATOM 718 C CA . ILE A 1 89 ? 8.969 5.953 -3.984 1 96.44 89 ILE A CA 1
ATOM 719 C C . ILE A 1 89 ? 8.016 4.832 -4.402 1 96.44 89 ILE A C 1
ATOM 721 O O . ILE A 1 89 ? 8.016 4.414 -5.562 1 96.44 89 ILE A O 1
ATOM 725 N N . ASP A 1 90 ? 7.23 4.434 -3.453 1 94.44 90 ASP A N 1
ATOM 726 C CA . ASP A 1 90 ? 6.301 3.336 -3.709 1 94.44 90 ASP A CA 1
ATOM 727 C C . ASP A 1 90 ? 5.047 3.834 -4.426 1 94.44 90 ASP A C 1
ATOM 729 O O . ASP A 1 90 ? 4.57 3.197 -5.367 1 94.44 90 ASP A O 1
ATOM 733 N N . GLU A 1 91 ? 4.52 4.906 -3.947 1 95.56 91 GLU A N 1
ATOM 734 C CA . GLU A 1 91 ? 3.299 5.492 -4.492 1 95.56 91 GLU A CA 1
ATOM 735 C C . GLU A 1 91 ? 3.303 7.008 -4.348 1 95.56 91 GLU A C 1
ATOM 737 O O . GLU A 1 91 ? 3.883 7.547 -3.4 1 95.56 91 GLU A O 1
ATOM 742 N N . CYS A 1 92 ? 2.697 7.656 -5.23 1 97.56 92 CYS A N 1
ATOM 743 C CA . CYS A 1 92 ? 2.471 9.094 -5.203 1 97.56 92 CYS A CA 1
ATOM 744 C C . CYS A 1 92 ? 1.052 9.438 -5.641 1 97.56 92 CYS A C 1
ATOM 746 O O . CYS A 1 92 ? 0.585 8.945 -6.672 1 97.56 92 CYS A O 1
ATOM 748 N N . PHE A 1 93 ? 0.406 10.273 -4.82 1 97.62 93 PHE A N 1
ATOM 749 C CA . PHE A 1 93 ? -0.988 10.602 -5.086 1 97.62 93 PHE A CA 1
ATOM 750 C C . PHE A 1 93 ? -1.19 12.117 -5.098 1 97.62 93 PHE A C 1
ATOM 752 O O . PHE A 1 93 ? -0.652 12.828 -4.246 1 97.62 93 PHE A O 1
ATOM 759 N N . LYS A 1 94 ? -1.905 12.602 -6.102 1 97 94 LYS A N 1
ATOM 760 C CA . LYS A 1 94 ? -2.535 13.906 -5.934 1 97 94 LYS A CA 1
ATOM 761 C C . LYS A 1 94 ? -3.719 13.828 -4.973 1 97 94 LYS A C 1
ATOM 763 O O . LYS A 1 94 ? -4.551 12.922 -5.078 1 97 94 LYS A O 1
ATOM 768 N N . VAL A 1 95 ? -3.76 14.766 -4.039 1 97.44 95 VAL A N 1
ATOM 769 C CA . VAL A 1 95 ? -4.773 14.625 -3 1 97.44 95 VAL A CA 1
ATOM 770 C C . VAL A 1 95 ? -5.488 15.961 -2.787 1 97.44 95 VAL A C 1
ATOM 772 O O . VAL A 1 95 ? -5.035 17 -3.279 1 97.44 95 VAL A O 1
ATOM 775 N N . MET A 1 96 ? -6.676 15.836 -2.148 1 96.62 96 MET A N 1
ATOM 776 C CA . MET A 1 96 ? -7.422 16.984 -1.649 1 96.62 96 MET A CA 1
ATOM 777 C C . MET A 1 96 ? -7.531 16.953 -0.129 1 96.62 96 MET A C 1
ATOM 779 O O . MET A 1 96 ? -7.738 15.883 0.454 1 96.62 96 MET A O 1
ATOM 783 N N . GLY A 1 97 ? -7.469 18.016 0.452 1 94.62 97 GLY A N 1
ATOM 784 C CA . GLY A 1 97 ? -7.41 18.219 1.889 1 94.62 97 GLY A CA 1
ATOM 785 C C . GLY A 1 97 ? -6.477 19.344 2.287 1 94.62 97 GLY A C 1
ATOM 786 O O . GLY A 1 97 ? -6.648 20.484 1.848 1 94.62 97 GLY A O 1
ATOM 787 N N . ASN A 1 98 ? -5.441 18.969 3.072 1 92.62 98 ASN A N 1
ATOM 788 C CA . ASN A 1 98 ? -4.469 19.984 3.469 1 92.62 98 ASN A CA 1
ATOM 789 C C . ASN A 1 98 ? -3.264 20 2.533 1 92.62 98 ASN A C 1
ATOM 791 O O . ASN A 1 98 ? -2.639 21.047 2.338 1 92.62 98 ASN A O 1
ATOM 795 N N . ALA A 1 99 ? -2.957 18.875 1.935 1 95.44 99 ALA A N 1
ATOM 796 C CA . ALA A 1 99 ? -1.778 18.75 1.081 1 95.44 99 ALA A CA 1
ATOM 797 C C . ALA A 1 99 ? -2.172 18.703 -0.393 1 95.44 99 ALA A C 1
ATOM 799 O O . ALA A 1 99 ? -3.352 18.562 -0.723 1 95.44 99 ALA A O 1
ATOM 800 N N . CYS A 1 100 ? -1.163 18.828 -1.248 1 96.19 100 CYS A N 1
ATOM 801 C CA . CYS A 1 100 ? -1.367 18.719 -2.688 1 96.19 100 CYS A CA 1
ATOM 802 C C . CYS A 1 100 ? -0.992 17.312 -3.182 1 96.19 100 CYS A C 1
ATOM 804 O O . CYS A 1 100 ? -1.625 16.781 -4.094 1 96.19 100 CYS A O 1
ATOM 806 N N . TYR A 1 101 ? 0.041 16.734 -2.555 1 97 101 TYR A N 1
ATOM 807 C CA . TYR A 1 101 ? 0.473 15.383 -2.865 1 97 101 TYR A CA 1
ATOM 808 C C . TYR A 1 101 ? 0.752 14.594 -1.593 1 97 101 TYR A C 1
AT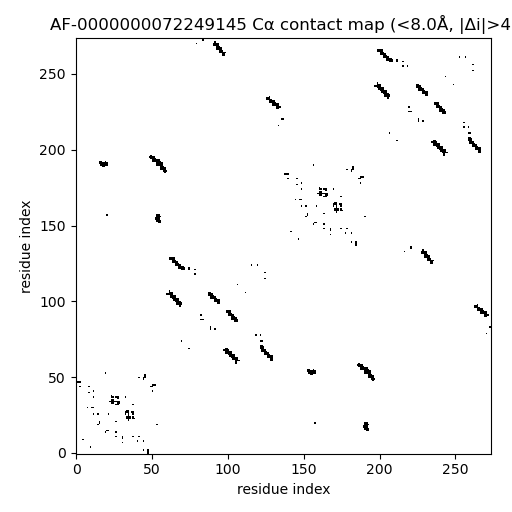OM 810 O O . TYR A 1 101 ? 1.143 15.164 -0.573 1 97 101 TYR A O 1
ATOM 818 N N . MET A 1 102 ? 0.565 13.328 -1.69 1 98.06 102 MET A N 1
ATOM 819 C CA . MET A 1 102 ? 1.012 12.352 -0.701 1 98.06 102 MET A CA 1
ATOM 820 C C . MET A 1 102 ? 1.938 11.312 -1.335 1 98.06 102 MET A C 1
ATOM 822 O O . MET A 1 102 ? 1.578 10.68 -2.328 1 98.06 102 MET A O 1
ATOM 826 N N . ILE A 1 103 ? 3.125 11.219 -0.796 1 98.12 103 ILE A N 1
ATOM 827 C CA . ILE A 1 103 ? 4.098 10.242 -1.277 1 98.12 103 ILE A CA 1
ATOM 828 C C . ILE A 1 103 ? 4.328 9.172 -0.212 1 98.12 103 ILE A C 1
ATOM 830 O O . ILE A 1 103 ? 4.508 9.492 0.966 1 98.12 103 ILE A O 1
ATOM 834 N N . VAL A 1 104 ? 4.227 7.93 -0.584 1 97.88 104 VAL A N 1
ATOM 835 C CA . VAL A 1 104 ? 4.656 6.805 0.237 1 97.88 104 VAL A CA 1
ATOM 836 C C . VAL A 1 104 ? 6.027 6.32 -0.232 1 97.88 104 VAL A C 1
ATOM 838 O O . VAL A 1 104 ? 6.223 6.047 -1.419 1 97.88 104 VAL A O 1
ATOM 841 N N . SER A 1 105 ? 6.973 6.289 0.689 1 97.94 105 SER A N 1
ATOM 842 C CA . SER A 1 105 ? 8.336 5.965 0.287 1 97.94 105 SER A CA 1
ATOM 843 C C . SER A 1 105 ? 9.008 5.035 1.295 1 97.94 105 SER A C 1
ATOM 845 O O . SER A 1 105 ? 8.445 4.758 2.357 1 97.94 105 SER A O 1
ATOM 847 N N . HIS A 1 106 ? 10.172 4.527 0.899 1 96.94 106 HIS A N 1
ATOM 848 C CA . HIS A 1 106 ? 10.977 3.695 1.789 1 96.94 106 HIS A CA 1
ATOM 849 C C . HIS A 1 106 ? 12.453 4.078 1.724 1 96.94 106 HIS A C 1
ATOM 851 O O . HIS A 1 106 ? 13.32 3.207 1.706 1 96.94 106 HIS A O 1
ATOM 857 N N . PHE A 1 107 ? 12.719 5.332 1.715 1 96.94 107 PHE A N 1
ATOM 858 C CA . PHE A 1 107 ? 14.086 5.848 1.671 1 96.94 107 PHE A CA 1
ATOM 859 C C . PHE A 1 107 ? 14.828 5.512 2.957 1 96.94 107 PHE A C 1
ATOM 861 O O . PHE A 1 107 ? 14.266 5.586 4.047 1 96.94 107 PHE A O 1
ATOM 868 N N . GLU A 1 108 ? 16.078 5.184 2.768 1 94.69 108 GLU A N 1
ATOM 869 C CA . GLU A 1 108 ? 16.984 5.34 3.9 1 94.69 108 GLU A CA 1
ATOM 870 C C . GLU A 1 108 ? 17.172 6.812 4.262 1 94.69 108 GLU A C 1
ATOM 872 O O . GLU A 1 108 ? 17.016 7.691 3.412 1 94.69 108 GLU A O 1
ATOM 877 N N . PRO A 1 109 ? 17.562 7.055 5.5 1 95.75 109 PRO A N 1
ATOM 878 C CA . PRO A 1 109 ? 17.594 8.445 5.977 1 95.75 109 PRO A CA 1
ATOM 879 C C . PRO A 1 109 ? 18.406 9.359 5.07 1 95.75 109 PRO A C 1
ATOM 881 O O . PRO A 1 109 ? 17.953 10.445 4.703 1 95.75 109 PRO A O 1
ATOM 884 N N . ALA A 1 110 ? 19.609 8.945 4.66 1 96.06 110 ALA A N 1
ATOM 885 C CA . ALA A 1 110 ? 20.469 9.797 3.836 1 96.06 110 ALA A CA 1
ATOM 886 C C . ALA A 1 110 ? 19.828 10.078 2.482 1 96.06 110 ALA A C 1
ATOM 888 O O . ALA A 1 110 ? 19.844 11.219 2.006 1 96.06 110 ALA A O 1
ATOM 889 N N . ALA A 1 111 ? 19.25 9.055 1.887 1 96.69 111 ALA A N 1
ATOM 890 C CA . ALA A 1 111 ? 18.594 9.203 0.591 1 96.69 111 ALA A CA 1
ATOM 891 C C . ALA A 1 111 ? 17.328 10.062 0.711 1 96.69 111 ALA A C 1
ATOM 893 O O . ALA A 1 111 ? 16.984 10.805 -0.212 1 96.69 111 ALA A O 1
ATOM 894 N N . LEU A 1 112 ? 16.641 9.938 1.819 1 97.81 112 LEU A N 1
ATOM 895 C CA . LEU A 1 112 ? 15.453 10.766 2.061 1 97.81 112 LEU A CA 1
ATOM 896 C C . LEU A 1 112 ? 15.82 12.25 2.076 1 97.81 112 LEU A C 1
ATOM 898 O O . LEU A 1 112 ? 15.141 13.062 1.451 1 97.81 112 LEU A O 1
ATOM 902 N N . ASN A 1 113 ? 16.891 12.547 2.799 1 97.12 113 ASN A N 1
ATOM 903 C CA . ASN A 1 113 ? 17.328 13.938 2.883 1 97.12 113 ASN A CA 1
ATOM 904 C C . ASN A 1 113 ? 17.656 14.508 1.503 1 97.12 113 ASN A C 1
ATOM 906 O O . ASN A 1 113 ? 17.312 15.648 1.206 1 97.12 113 ASN A O 1
ATOM 910 N N . GLU A 1 114 ? 18.266 13.688 0.71 1 97.38 114 GLU A N 1
ATOM 911 C CA . GLU A 1 114 ? 18.594 14.125 -0.643 1 97.38 114 GLU A CA 1
ATOM 912 C C . GLU A 1 114 ? 17.344 14.383 -1.469 1 97.38 114 GLU A C 1
ATOM 914 O O . GLU A 1 114 ? 17.266 15.375 -2.195 1 97.38 114 GLU A O 1
ATOM 919 N N . PHE A 1 115 ? 16.453 13.508 -1.347 1 97.94 115 PHE A N 1
ATOM 920 C CA . PHE A 1 115 ? 15.195 13.656 -2.07 1 97.94 115 PHE A CA 1
ATOM 921 C C . PHE A 1 115 ? 14.469 14.93 -1.641 1 97.94 115 PHE A C 1
ATOM 923 O O . PHE A 1 115 ? 14 15.695 -2.482 1 97.94 115 PHE A O 1
ATOM 930 N N . ILE A 1 116 ? 14.422 15.172 -0.347 1 97.25 116 ILE A N 1
ATOM 931 C CA . ILE A 1 116 ? 13.727 16.312 0.229 1 97.25 116 ILE A CA 1
ATOM 932 C C . ILE A 1 116 ? 14.398 17.609 -0.224 1 97.25 116 ILE A C 1
ATOM 934 O O . ILE A 1 116 ? 13.719 18.609 -0.489 1 97.25 116 ILE A O 1
ATOM 938 N N . GLU A 1 117 ? 15.672 17.578 -0.3 1 96.44 117 GLU A N 1
ATOM 939 C CA . GLU A 1 117 ? 16.406 18.766 -0.747 1 96.44 117 GLU A CA 1
ATOM 940 C C . GLU A 1 117 ? 15.992 19.172 -2.16 1 96.44 117 GLU A C 1
ATOM 942 O O . GLU A 1 117 ? 15.836 20.359 -2.453 1 96.44 117 GLU A O 1
ATOM 947 N N . LYS A 1 118 ? 15.859 18.219 -2.99 1 95.25 118 LYS A N 1
ATOM 948 C CA . LYS A 1 118 ? 15.438 18.5 -4.359 1 95.25 118 LYS A CA 1
ATOM 949 C C . LYS A 1 118 ? 13.992 19 -4.398 1 95.25 118 LYS A C 1
ATOM 951 O O . LYS A 1 118 ? 13.688 19.969 -5.102 1 95.25 118 LYS A O 1
ATOM 956 N N . LEU A 1 119 ? 13.18 18.359 -3.652 1 93.12 119 LEU A N 1
ATOM 957 C CA . LEU A 1 119 ? 11.758 18.672 -3.629 1 93.12 119 LEU A CA 1
ATOM 958 C C . LEU A 1 119 ? 11.508 20.062 -3.062 1 93.12 119 LEU A C 1
ATOM 960 O O . LEU A 1 119 ? 10.586 20.75 -3.49 1 93.12 119 LEU A O 1
ATOM 964 N N . SER A 1 120 ? 12.32 20.469 -2.119 1 92.56 120 SER A N 1
ATOM 965 C CA . SER A 1 120 ? 12.109 21.688 -1.354 1 92.56 120 SER A CA 1
ATOM 966 C C . SER A 1 120 ? 12.266 22.922 -2.234 1 92.56 120 SER A C 1
ATOM 968 O O . SER A 1 120 ? 11.875 24.031 -1.842 1 92.56 120 SER A O 1
ATOM 970 N N . LYS A 1 121 ? 12.719 22.75 -3.404 1 90.88 121 LYS A N 1
ATOM 971 C CA . LYS A 1 121 ? 12.844 23.844 -4.363 1 90.88 121 LYS A CA 1
ATOM 972 C C . LYS A 1 121 ? 11.469 24.328 -4.828 1 90.88 121 LYS A C 1
ATOM 974 O O . LYS A 1 121 ? 11.312 25.469 -5.246 1 90.88 121 LYS A O 1
ATOM 979 N N . TRP A 1 122 ? 10.461 23.406 -4.691 1 91.12 122 TRP A N 1
ATOM 980 C CA . TRP A 1 122 ? 9.195 23.703 -5.355 1 91.12 122 TRP A CA 1
ATOM 981 C C . TRP A 1 122 ? 8.047 23.719 -4.352 1 91.12 122 TRP A C 1
ATOM 983 O O . TRP A 1 122 ? 6.957 24.219 -4.656 1 91.12 122 TRP A O 1
ATOM 993 N N . CYS A 1 123 ? 8.289 23.219 -3.146 1 93.12 123 CYS A N 1
ATOM 994 C CA . CYS A 1 123 ? 7.133 23.047 -2.268 1 93.12 123 CYS A CA 1
ATOM 995 C C . CYS A 1 123 ? 7.574 22.891 -0.818 1 93.12 123 CYS A C 1
ATOM 997 O O . CYS A 1 123 ? 8.734 22.562 -0.549 1 93.12 123 CYS A O 1
ATOM 999 N N . ARG A 1 124 ? 6.672 23.172 0.033 1 94.62 124 ARG A N 1
ATOM 1000 C CA . ARG A 1 124 ? 6.824 22.766 1.428 1 94.62 124 ARG A CA 1
ATOM 1001 C C . ARG A 1 124 ? 6.473 21.297 1.614 1 94.62 124 ARG A C 1
ATOM 1003 O O . ARG A 1 124 ? 5.73 20.719 0.813 1 94.62 124 ARG A O 1
ATOM 1010 N N . TYR A 1 125 ? 7.043 20.797 2.666 1 95.69 125 TYR A N 1
ATOM 1011 C CA . TYR A 1 125 ? 6.828 19.375 2.875 1 95.69 125 TYR A CA 1
ATOM 1012 C C . TYR A 1 125 ? 6.734 19.047 4.359 1 95.69 125 TYR A C 1
ATOM 1014 O O . TYR A 1 125 ? 7.18 19.828 5.203 1 95.69 125 TYR A O 1
ATOM 1022 N N . SER A 1 126 ? 6.145 17.984 4.691 1 96.81 126 SER A N 1
ATOM 1023 C CA . SER A 1 126 ? 6.242 17.312 5.988 1 96.81 126 SER A CA 1
ATOM 1024 C C . SER A 1 126 ? 6.426 15.812 5.828 1 96.81 126 SER A C 1
ATOM 1026 O O . SER A 1 126 ? 5.906 15.219 4.879 1 96.81 126 SER A O 1
ATOM 1028 N N . VAL A 1 127 ? 7.199 15.234 6.734 1 97.81 127 VAL A N 1
ATOM 1029 C CA . VAL A 1 127 ? 7.488 13.805 6.656 1 97.81 127 VAL A CA 1
ATOM 1030 C C . VAL A 1 127 ? 7.004 13.109 7.93 1 97.81 127 VAL A C 1
ATOM 1032 O O . VAL A 1 127 ? 7.34 13.531 9.039 1 97.81 127 VAL A O 1
ATOM 1035 N N . GLU A 1 128 ? 6.203 12.141 7.75 1 98 128 GLU A N 1
ATOM 1036 C CA . GLU A 1 128 ? 5.906 11.188 8.805 1 98 128 GLU A CA 1
ATOM 1037 C C . GLU A 1 128 ? 6.672 9.883 8.602 1 98 128 GLU A C 1
ATOM 1039 O O . GLU A 1 128 ? 6.535 9.234 7.559 1 98 128 GLU A O 1
ATOM 1044 N N . THR A 1 129 ? 7.473 9.547 9.609 1 98.12 129 THR A N 1
ATOM 1045 C CA . THR A 1 129 ? 8.195 8.281 9.539 1 98.12 129 THR A CA 1
ATOM 1046 C C . THR A 1 129 ? 7.473 7.207 10.352 1 98.12 129 THR A C 1
ATOM 1048 O O . THR A 1 129 ? 7.055 7.449 11.484 1 98.12 129 THR A O 1
ATOM 1051 N N . VAL A 1 130 ? 7.363 6.055 9.773 1 97.94 130 VAL A N 1
ATOM 1052 C CA . VAL A 1 130 ? 6.629 4.969 10.414 1 97.94 130 VAL A CA 1
ATOM 1053 C C . VAL A 1 130 ? 7.484 4.348 11.516 1 97.94 130 VAL A C 1
ATOM 1055 O O . VAL A 1 130 ? 8.656 4.02 11.289 1 97.94 130 VAL A O 1
ATOM 1058 N N . ILE A 1 131 ? 6.84 4.242 12.648 1 96.81 131 ILE A N 1
ATOM 1059 C CA . ILE A 1 131 ? 7.465 3.555 13.773 1 96.81 131 ILE A CA 1
ATOM 1060 C C . ILE A 1 131 ? 7.062 2.08 13.758 1 96.81 131 ILE A C 1
ATOM 1062 O O . ILE A 1 131 ? 7.914 1.198 13.883 1 96.81 131 ILE A O 1
ATOM 1066 N N . ARG A 1 132 ? 5.805 1.867 13.633 1 95.06 132 ARG A N 1
ATOM 1067 C CA . ARG A 1 132 ? 5.316 0.495 13.555 1 95.06 132 ARG A CA 1
ATOM 1068 C C . ARG A 1 132 ? 3.932 0.445 12.914 1 95.06 132 ARG A C 1
ATOM 1070 O O . ARG A 1 132 ? 3.189 1.43 12.953 1 95.06 132 ARG A O 1
ATOM 1077 N N . GLU A 1 133 ? 3.658 -0.704 12.375 1 94.69 133 GLU A N 1
ATOM 1078 C CA . GLU A 1 133 ? 2.312 -0.961 11.867 1 94.69 133 GLU A CA 1
ATOM 1079 C C . GLU A 1 133 ? 1.41 -1.522 12.969 1 94.69 133 GLU A C 1
ATOM 1081 O O . GLU A 1 133 ? 1.837 -2.367 13.758 1 94.69 133 GLU A O 1
ATOM 1086 N N . VAL A 1 134 ? 0.2 -0.961 13.047 1 93.56 134 VAL A N 1
ATOM 1087 C CA . VAL A 1 134 ? -0.805 -1.522 13.945 1 93.56 134 VAL A CA 1
ATOM 1088 C C . VAL A 1 134 ? -1.442 -2.752 13.297 1 93.56 134 VAL A C 1
ATOM 1090 O O . VAL A 1 134 ? -2.186 -2.635 12.32 1 93.56 134 VAL A O 1
ATOM 1093 N N . GLU A 1 135 ? -1.101 -3.957 13.758 1 85.12 135 GLU A N 1
ATOM 1094 C CA . GLU A 1 135 ? -1.581 -5.207 13.18 1 85.12 135 GLU A CA 1
ATOM 1095 C C . GLU A 1 135 ? -3.061 -5.426 13.484 1 85.12 135 GLU A C 1
ATOM 1097 O O . GLU A 1 135 ? -3.502 -5.227 14.617 1 85.12 135 GLU A O 1
ATOM 1102 N N . LYS A 1 136 ? -3.773 -5.621 12.359 1 75.94 136 LYS A N 1
ATOM 1103 C CA . LYS A 1 136 ? -5.18 -5.965 12.547 1 75.94 136 LYS A CA 1
ATOM 1104 C C . LYS A 1 136 ? -5.344 -7.441 12.883 1 75.94 136 LYS A C 1
ATOM 1106 O O . LYS A 1 136 ? -4.68 -8.297 12.297 1 75.94 136 LYS A O 1
ATOM 1111 N N . SER A 1 137 ? -5.152 -7.906 14.141 1 59.66 137 SER A N 1
ATOM 1112 C CA . SER A 1 137 ? -5.289 -9.305 14.523 1 59.66 137 SER A CA 1
ATOM 1113 C C . SER A 1 137 ? -6.359 -10.008 13.695 1 59.66 137 SER A C 1
ATOM 1115 O O . SER A 1 137 ? -7.309 -9.375 13.234 1 59.66 137 SER A O 1
ATOM 1117 N N . MET B 1 1 ? 15.531 -11.758 11.812 1 52.25 1 MET B N 1
ATOM 1118 C CA . MET B 1 1 ? 16.859 -11.664 11.195 1 52.25 1 MET B CA 1
ATOM 1119 C C . MET B 1 1 ? 16.906 -10.516 10.188 1 52.25 1 MET B C 1
ATOM 1121 O O . MET B 1 1 ? 16.062 -10.422 9.305 1 52.25 1 MET B O 1
ATOM 1125 N N . ASN B 1 2 ? 17.516 -9.445 10.414 1 63.66 2 ASN B N 1
ATOM 1126 C CA . ASN B 1 2 ? 17.75 -8.289 9.547 1 63.66 2 ASN B CA 1
ATOM 1127 C C . ASN B 1 2 ? 18.641 -8.648 8.375 1 63.66 2 ASN B C 1
ATOM 1129 O O . ASN B 1 2 ? 19.797 -9.062 8.57 1 63.66 2 ASN B O 1
ATOM 1133 N N . ILE B 1 3 ? 18.078 -9.188 7.25 1 74.94 3 ILE B N 1
ATOM 1134 C CA . ILE B 1 3 ? 18.906 -9.57 6.113 1 74.94 3 ILE B CA 1
ATOM 1135 C C . ILE B 1 3 ? 19.25 -8.336 5.281 1 74.94 3 ILE B C 1
ATOM 1137 O O . ILE B 1 3 ? 18.422 -7.43 5.141 1 74.94 3 ILE B O 1
ATOM 1141 N N . GLU B 1 4 ? 20.531 -8.234 4.973 1 83.94 4 GLU B N 1
ATOM 1142 C CA . GLU B 1 4 ? 20.953 -7.23 4 1 83.94 4 GLU B CA 1
ATOM 1143 C C . GLU B 1 4 ? 20.594 -7.656 2.578 1 83.94 4 GLU B C 1
ATOM 1145 O O . GLU B 1 4 ? 21.062 -8.695 2.105 1 83.94 4 GLU B O 1
ATOM 1150 N N . LEU B 1 5 ? 19.797 -6.891 1.901 1 89 5 LEU B N 1
ATOM 1151 C CA . LEU B 1 5 ? 19.328 -7.234 0.562 1 89 5 LEU B CA 1
ATOM 1152 C C . LEU B 1 5 ? 20.422 -6.977 -0.475 1 89 5 LEU B C 1
ATOM 1154 O O . LEU B 1 5 ? 21.031 -5.902 -0.49 1 89 5 LEU B O 1
ATOM 1158 N N . ASP B 1 6 ? 20.719 -7.965 -1.269 1 91.75 6 ASP B N 1
ATOM 1159 C CA . ASP B 1 6 ? 21.656 -7.734 -2.369 1 91.75 6 ASP B CA 1
ATOM 1160 C C . ASP B 1 6 ? 20.906 -7.402 -3.66 1 91.75 6 ASP B C 1
ATOM 1162 O O . ASP B 1 6 ? 19.672 -7.367 -3.678 1 91.75 6 ASP B O 1
ATOM 1166 N N . PRO B 1 7 ? 21.625 -7.109 -4.691 1 93.81 7 PRO B N 1
ATOM 1167 C CA . PRO B 1 7 ? 21 -6.668 -5.934 1 93.81 7 PRO B CA 1
ATOM 1168 C C . PRO B 1 7 ? 20.047 -7.719 -6.516 1 93.81 7 PRO B C 1
ATOM 1170 O O . PRO B 1 7 ? 19.016 -7.371 -7.102 1 93.81 7 PRO B O 1
ATOM 1173 N N . ILE B 1 8 ? 20.375 -8.922 -6.395 1 95.56 8 ILE B N 1
ATOM 1174 C CA . ILE B 1 8 ? 19.531 -9.984 -6.93 1 95.56 8 ILE B CA 1
ATOM 1175 C C . ILE B 1 8 ? 18.203 -10.023 -6.172 1 95.56 8 ILE B C 1
ATOM 1177 O O . ILE B 1 8 ? 17.141 -10.18 -6.773 1 95.56 8 ILE B O 1
ATOM 1181 N N . ASP B 1 9 ? 18.297 -9.945 -4.828 1 95.5 9 ASP B N 1
ATOM 1182 C CA . ASP B 1 9 ? 17.078 -9.875 -4.012 1 95.5 9 ASP B CA 1
ATOM 1183 C C . ASP B 1 9 ? 16.156 -8.758 -4.5 1 95.5 9 ASP B C 1
ATOM 1185 O O . ASP B 1 9 ? 14.953 -8.961 -4.637 1 95.5 9 ASP B O 1
ATOM 1189 N N . LEU B 1 10 ? 16.797 -7.645 -4.742 1 94 10 LEU B N 1
ATOM 1190 C CA . LEU B 1 10 ? 16.016 -6.473 -5.156 1 94 10 LEU B CA 1
ATOM 1191 C C . LEU B 1 10 ? 15.359 -6.711 -6.512 1 94 10 LEU B C 1
ATOM 1193 O O . LEU B 1 10 ? 14.219 -6.301 -6.727 1 94 10 LEU B O 1
ATOM 1197 N N . LYS B 1 11 ? 16.016 -7.297 -7.387 1 96.56 11 LYS B N 1
ATOM 1198 C CA . LYS B 1 11 ? 15.445 -7.605 -8.695 1 96.56 11 LYS B CA 1
ATOM 1199 C C . LYS B 1 11 ? 14.289 -8.586 -8.57 1 96.56 11 LYS B C 1
ATOM 1201 O O . LYS B 1 11 ? 13.258 -8.43 -9.234 1 96.56 11 LYS B O 1
ATOM 1206 N N . ILE B 1 12 ? 14.469 -9.578 -7.758 1 97.94 12 ILE B N 1
ATOM 1207 C CA . ILE B 1 12 ? 13.422 -10.57 -7.531 1 97.94 12 ILE B CA 1
ATOM 1208 C C . ILE B 1 12 ? 12.18 -9.891 -6.973 1 97.94 12 ILE B C 1
ATOM 1210 O O . ILE B 1 12 ? 11.062 -10.125 -7.449 1 97.94 12 ILE B O 1
ATOM 1214 N N . ILE B 1 13 ? 12.398 -9.023 -6.043 1 97 13 ILE B N 1
ATOM 1215 C CA . ILE B 1 13 ? 11.297 -8.297 -5.422 1 97 13 ILE B CA 1
ATOM 1216 C C . ILE B 1 13 ? 10.586 -7.441 -6.473 1 97 13 ILE B C 1
ATOM 1218 O O . ILE B 1 13 ? 9.359 -7.422 -6.531 1 97 13 ILE B O 1
ATOM 1222 N N . ALA B 1 14 ? 11.359 -6.805 -7.262 1 95.69 14 ALA B N 1
ATOM 1223 C CA . ALA B 1 14 ? 10.789 -5.953 -8.297 1 95.69 14 ALA B CA 1
ATOM 1224 C C . ALA B 1 14 ? 9.93 -6.762 -9.266 1 95.69 14 ALA B C 1
ATOM 1226 O O . ALA B 1 14 ? 8.836 -6.336 -9.641 1 95.69 14 ALA B O 1
ATOM 1227 N N . LEU B 1 15 ? 10.375 -7.875 -9.648 1 97.75 15 LEU B N 1
ATOM 1228 C CA . LEU B 1 15 ? 9.648 -8.734 -10.578 1 97.75 15 LEU B CA 1
ATOM 1229 C C . LEU B 1 15 ? 8.352 -9.25 -9.945 1 97.75 15 LEU B C 1
ATOM 1231 O O . LEU B 1 15 ? 7.301 -9.234 -10.578 1 97.75 15 LEU B O 1
ATOM 1235 N N . LEU B 1 16 ? 8.469 -9.648 -8.695 1 98.12 16 LEU B N 1
ATOM 1236 C CA . LEU B 1 16 ? 7.301 -10.164 -7.996 1 98.12 16 LEU B CA 1
ATOM 1237 C C . LEU B 1 16 ? 6.273 -9.055 -7.766 1 98.12 16 LEU B C 1
ATOM 1239 O O . LEU B 1 16 ? 5.066 -9.312 -7.777 1 98.12 16 LEU B O 1
ATOM 1243 N N . LYS B 1 17 ? 6.746 -7.844 -7.547 1 96.94 17 LYS B N 1
ATOM 1244 C CA . LYS B 1 17 ? 5.84 -6.711 -7.383 1 96.94 17 LYS B CA 1
ATOM 1245 C C . LYS B 1 17 ? 5.047 -6.453 -8.656 1 96.94 17 LYS B C 1
ATOM 1247 O O . LYS B 1 17 ? 3.881 -6.051 -8.602 1 96.94 17 LYS B O 1
ATOM 1252 N N . GLN B 1 18 ? 5.668 -6.699 -9.719 1 95.69 18 GLN B N 1
ATOM 1253 C CA . GLN B 1 18 ? 5.023 -6.492 -11.016 1 95.69 18 GLN B CA 1
ATOM 1254 C C . GLN B 1 18 ? 4.047 -7.621 -11.328 1 95.69 18 GLN B C 1
ATOM 1256 O O . GLN B 1 18 ? 2.949 -7.379 -11.836 1 95.69 18 GLN B O 1
ATOM 1261 N N . ASP B 1 19 ? 4.484 -8.797 -11.031 1 97.69 19 ASP B N 1
ATOM 1262 C CA . ASP B 1 19 ? 3.68 -10 -11.234 1 97.69 19 ASP B CA 1
ATOM 1263 C C . ASP B 1 19 ? 4.133 -11.125 -10.305 1 97.69 19 ASP B C 1
ATOM 1265 O O . ASP B 1 19 ? 5.074 -11.852 -10.625 1 97.69 19 ASP B O 1
ATOM 1269 N N . SER B 1 20 ? 3.336 -11.32 -9.297 1 98.31 20 SER B N 1
ATOM 1270 C CA . SER B 1 20 ? 3.76 -12.305 -8.305 1 98.31 20 SER B CA 1
ATOM 1271 C C . SER B 1 20 ? 3.371 -13.719 -8.719 1 98.31 20 SER B C 1
ATOM 1273 O O . SER B 1 20 ? 3.629 -14.68 -7.988 1 98.31 20 SER B O 1
ATOM 1275 N N . ARG B 1 21 ? 2.807 -13.836 -9.844 1 96.88 21 ARG B N 1
ATOM 1276 C CA . ARG B 1 21 ? 2.43 -15.156 -10.336 1 96.88 21 ARG B CA 1
ATOM 1277 C C . ARG B 1 21 ? 3.561 -15.781 -11.156 1 96.88 21 ARG B C 1
ATOM 1279 O O . ARG B 1 21 ? 3.48 -16.938 -11.547 1 96.88 21 ARG B O 1
ATOM 1286 N N . LEU B 1 22 ? 4.562 -15.023 -11.438 1 97.69 22 LEU B N 1
ATOM 1287 C CA . LEU B 1 22 ? 5.723 -15.578 -12.125 1 97.69 22 LEU B CA 1
ATOM 1288 C C . LEU B 1 22 ? 6.27 -16.797 -11.383 1 97.69 22 LEU B C 1
ATOM 1290 O O . LEU B 1 22 ? 6.344 -16.797 -10.156 1 97.69 22 LEU B O 1
ATOM 1294 N N . THR B 1 23 ? 6.691 -17.781 -12.156 1 97.62 23 THR B N 1
ATOM 1295 C CA . THR B 1 23 ? 7.328 -18.953 -11.547 1 97.62 23 THR B CA 1
ATOM 1296 C C . THR B 1 23 ? 8.781 -18.641 -11.188 1 97.62 23 THR B C 1
ATOM 1298 O O . THR B 1 23 ? 9.383 -17.719 -11.75 1 97.62 23 THR B O 1
ATOM 1301 N N . ASN B 1 24 ? 9.266 -19.484 -10.273 1 98.19 24 ASN B N 1
ATOM 1302 C CA . ASN B 1 24 ? 10.688 -19.344 -9.969 1 98.19 24 ASN B CA 1
ATOM 1303 C C . ASN B 1 24 ? 11.555 -19.5 -11.211 1 98.19 24 ASN B C 1
ATOM 1305 O O . ASN B 1 24 ? 12.562 -18.812 -11.359 1 98.19 24 ASN B O 1
ATOM 1309 N N . LYS B 1 25 ? 11.133 -20.359 -12.047 1 98.19 25 LYS B N 1
ATOM 1310 C CA . LYS B 1 25 ? 11.859 -20.578 -13.289 1 98.19 25 LYS B CA 1
ATOM 1311 C C . LYS B 1 25 ? 11.867 -19.328 -14.164 1 98.19 25 LYS B C 1
ATOM 1313 O O . LYS B 1 25 ? 12.914 -18.938 -14.68 1 98.19 25 LYS B O 1
ATOM 1318 N N . ASP B 1 26 ? 10.695 -18.719 -14.367 1 98.25 26 ASP B N 1
ATOM 1319 C CA . ASP B 1 26 ? 10.586 -17.484 -15.133 1 98.25 26 ASP B CA 1
ATOM 1320 C C . ASP B 1 26 ? 11.484 -16.391 -14.562 1 98.25 26 ASP B C 1
ATOM 1322 O O . ASP B 1 26 ? 12.203 -15.719 -15.305 1 98.25 26 ASP B O 1
ATOM 1326 N N . ILE B 1 27 ? 11.438 -16.234 -13.234 1 98.44 27 ILE B N 1
ATOM 1327 C CA . ILE B 1 27 ? 12.234 -15.219 -12.555 1 98.44 27 ILE B CA 1
ATOM 1328 C C . ILE B 1 27 ? 13.719 -15.531 -12.727 1 98.44 27 ILE B C 1
ATOM 1330 O O . ILE B 1 27 ? 14.516 -14.633 -13.008 1 98.44 27 ILE B O 1
ATOM 1334 N N . GLY B 1 28 ? 14.031 -16.781 -12.516 1 98.31 28 GLY B N 1
ATOM 1335 C CA . GLY B 1 28 ? 15.414 -17.188 -12.68 1 98.31 28 GLY B CA 1
ATOM 1336 C C . GLY B 1 28 ? 16 -16.812 -14.023 1 98.31 28 GLY B C 1
ATOM 1337 O O . GLY B 1 28 ? 17.141 -16.328 -14.094 1 98.31 28 GLY B O 1
ATOM 1338 N N . GLN B 1 29 ? 15.273 -16.984 -15.109 1 98.12 29 GLN B N 1
ATOM 1339 C CA . GLN B 1 29 ? 15.711 -16.625 -16.453 1 98.12 29 GLN B CA 1
ATOM 1340 C C . GLN B 1 29 ? 16.016 -15.133 -16.562 1 98.12 29 GLN B C 1
ATOM 1342 O O . GLN B 1 29 ? 16.984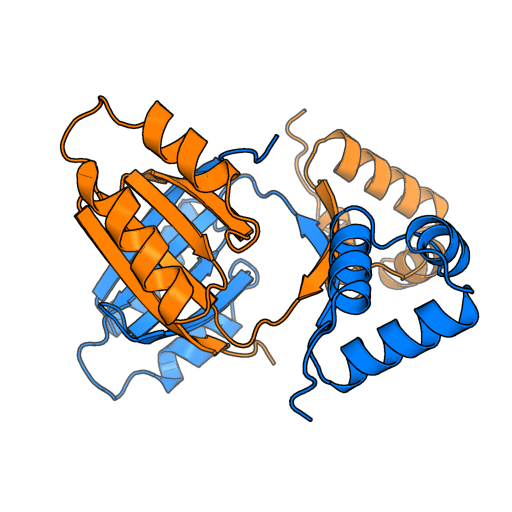 -14.734 -17.219 1 98.12 29 GLN B O 1
ATOM 1347 N N . ARG B 1 30 ? 15.289 -14.383 -15.867 1 97.25 30 ARG B N 1
ATOM 1348 C CA . ARG B 1 30 ? 15.422 -12.93 -15.961 1 97.25 30 ARG B CA 1
ATOM 1349 C C . ARG B 1 30 ? 16.578 -12.43 -15.102 1 97.25 30 ARG B C 1
ATOM 1351 O O . ARG B 1 30 ? 17.156 -11.383 -15.391 1 97.25 30 ARG B O 1
ATOM 1358 N N . VAL B 1 31 ? 16.875 -13.094 -14.07 1 97.5 31 VAL B N 1
ATOM 1359 C CA . VAL B 1 31 ? 17.922 -12.602 -13.172 1 97.5 31 VAL B CA 1
ATOM 1360 C C . VAL B 1 31 ? 19.172 -13.477 -13.305 1 97.5 31 VAL B C 1
ATOM 1362 O O . VAL B 1 31 ? 20.109 -13.367 -12.508 1 97.5 31 VAL B O 1
ATOM 1365 N N . HIS B 1 32 ? 19.141 -14.414 -14.195 1 97.62 32 HIS B N 1
ATOM 1366 C CA . HIS B 1 32 ? 20.266 -15.266 -14.523 1 97.62 32 HIS B CA 1
ATOM 1367 C C . HIS B 1 32 ? 20.641 -16.172 -13.359 1 97.62 32 HIS B C 1
ATOM 1369 O O . HIS B 1 32 ? 21.812 -16.234 -12.961 1 97.62 32 HIS B O 1
ATOM 1375 N N . ARG B 1 33 ? 19.609 -16.844 -12.852 1 97.88 33 ARG B N 1
ATOM 1376 C CA . ARG B 1 33 ? 19.719 -17.844 -11.805 1 97.88 33 ARG B CA 1
ATOM 1377 C C . ARG B 1 33 ? 18.797 -19.031 -12.086 1 97.88 33 ARG B C 1
ATOM 1379 O O . ARG B 1 33 ? 17.922 -18.953 -12.953 1 97.88 33 ARG B O 1
ATOM 1386 N N . THR B 1 34 ? 19.125 -20.109 -11.367 1 98 34 THR B N 1
ATOM 1387 C CA . THR B 1 34 ? 18.203 -21.25 -11.477 1 98 34 THR B CA 1
ATOM 1388 C C . THR B 1 34 ? 16.922 -20.984 -10.711 1 98 34 THR B C 1
ATOM 1390 O O . THR B 1 34 ? 16.891 -20.156 -9.781 1 98 34 THR B O 1
ATOM 1393 N N . GLY B 1 35 ? 15.852 -21.688 -11.078 1 98.06 35 GLY B N 1
ATOM 1394 C CA . GLY B 1 35 ? 14.609 -21.594 -10.328 1 98.06 35 GLY B CA 1
ATOM 1395 C C . GLY B 1 35 ? 14.758 -21.984 -8.875 1 98.06 35 GLY B C 1
ATOM 1396 O O . GLY B 1 35 ? 14.117 -21.391 -8 1 98.06 35 GLY B O 1
ATOM 1397 N N . GLN B 1 36 ? 15.578 -22.922 -8.688 1 98.06 36 GLN B N 1
ATOM 1398 C CA . GLN B 1 36 ? 15.828 -23.391 -7.328 1 98.06 36 GLN B CA 1
ATOM 1399 C C . GLN B 1 36 ? 16.484 -22.297 -6.484 1 98.06 36 GLN B C 1
ATOM 1401 O O . GLN B 1 36 ? 16.109 -22.094 -5.328 1 98.06 36 GLN B O 1
ATOM 1406 N N . ALA B 1 37 ? 17.438 -21.656 -7.07 1 97.94 37 ALA B N 1
ATOM 1407 C CA . ALA B 1 37 ? 18.125 -20.578 -6.375 1 97.94 37 ALA B CA 1
ATOM 1408 C C . ALA B 1 37 ? 17.188 -19.422 -6.059 1 97.94 37 ALA B C 1
ATOM 1410 O O . ALA B 1 37 ? 17.219 -18.875 -4.961 1 97.94 37 ALA B O 1
ATOM 1411 N N . VAL B 1 38 ? 16.375 -19.109 -7.031 1 98.31 38 VAL B N 1
ATOM 1412 C CA . VAL B 1 38 ? 15.383 -18.062 -6.832 1 98.31 38 VAL B CA 1
ATOM 1413 C C . VAL B 1 38 ? 14.422 -18.453 -5.715 1 98.31 38 VAL B C 1
ATOM 1415 O O . VAL B 1 38 ? 14.117 -17.656 -4.836 1 98.31 38 VAL B O 1
ATOM 1418 N N . GLY B 1 39 ? 13.969 -19.656 -5.75 1 98.25 39 GLY B N 1
ATOM 1419 C CA . GLY B 1 39 ? 13.086 -20.156 -4.707 1 98.25 39 GLY B CA 1
ATOM 1420 C C . GLY B 1 39 ? 13.68 -20.031 -3.316 1 98.25 39 GLY B C 1
ATOM 1421 O O . GLY B 1 39 ? 12.984 -19.641 -2.377 1 98.25 39 GLY B O 1
ATOM 1422 N N . ALA B 1 40 ? 14.852 -20.406 -3.197 1 98 40 ALA B N 1
ATOM 1423 C CA . ALA B 1 40 ? 15.547 -20.312 -1.913 1 98 40 ALA B CA 1
ATOM 1424 C C . ALA B 1 40 ? 15.625 -18.875 -1.431 1 98 40 ALA B C 1
ATOM 1426 O O . ALA B 1 40 ? 15.438 -18.594 -0.244 1 98 40 ALA B O 1
ATOM 1427 N N . ARG B 1 41 ? 15.906 -18.047 -2.344 1 97.56 41 ARG B N 1
ATOM 1428 C CA . ARG B 1 41 ? 16.016 -16.625 -1.995 1 97.56 41 ARG B CA 1
ATOM 1429 C C . ARG B 1 41 ? 14.664 -16.062 -1.564 1 97.56 41 ARG B C 1
ATOM 1431 O O . ARG B 1 41 ? 14.57 -15.32 -0.59 1 97.56 41 ARG B O 1
ATOM 1438 N N . ILE B 1 42 ? 13.672 -16.422 -2.275 1 98 42 ILE B N 1
ATOM 1439 C CA . ILE B 1 42 ? 12.328 -15.961 -1.913 1 98 42 ILE B CA 1
ATOM 1440 C C . ILE B 1 42 ? 11.969 -16.469 -0.521 1 98 42 ILE B C 1
ATOM 1442 O O . ILE B 1 42 ? 11.445 -15.719 0.305 1 98 42 ILE B O 1
ATOM 1446 N N . ALA B 1 43 ? 12.273 -17.719 -0.32 1 97.56 43 ALA B N 1
ATOM 1447 C CA . ALA B 1 43 ? 12.016 -18.297 0.998 1 97.56 43 ALA B CA 1
ATOM 1448 C C . ALA B 1 43 ? 12.742 -17.516 2.088 1 97.56 43 ALA B C 1
ATOM 1450 O O . ALA B 1 43 ? 12.18 -17.25 3.15 1 97.56 43 ALA B O 1
ATOM 1451 N N . GLN B 1 44 ? 13.922 -17.203 1.862 1 96.81 44 GLN B N 1
ATOM 1452 C CA . GLN B 1 44 ? 14.711 -16.422 2.818 1 96.81 44 GLN B CA 1
ATOM 1453 C C . GLN B 1 44 ? 14.094 -15.055 3.064 1 96.81 44 GLN B C 1
ATOM 1455 O O . GLN B 1 44 ? 14.047 -14.586 4.203 1 96.81 44 GLN B O 1
ATOM 1460 N N . LEU B 1 45 ? 13.695 -14.438 1.974 1 97.25 45 LEU B N 1
ATOM 1461 C CA . LEU B 1 45 ? 13.07 -13.125 2.074 1 97.25 45 LEU B CA 1
ATOM 1462 C C . LEU B 1 45 ? 11.781 -13.195 2.891 1 97.25 45 LEU B C 1
ATOM 1464 O O . LEU B 1 45 ? 11.477 -12.273 3.648 1 97.25 45 LEU B O 1
ATOM 1468 N N . MET B 1 46 ? 11.055 -14.234 2.748 1 97.25 46 MET B N 1
ATOM 1469 C CA . MET B 1 46 ? 9.828 -14.43 3.51 1 97.25 46 MET B CA 1
ATOM 1470 C C . MET B 1 46 ? 10.133 -14.719 4.977 1 97.25 46 MET B C 1
ATOM 1472 O O . MET B 1 46 ? 9.5 -14.148 5.867 1 97.25 46 MET B O 1
ATOM 1476 N N . ASP B 1 47 ? 11.109 -15.562 5.203 1 96.19 47 ASP B N 1
ATOM 1477 C CA . ASP B 1 47 ? 11.5 -15.914 6.566 1 96.19 47 ASP B CA 1
ATOM 1478 C C . ASP B 1 47 ? 11.992 -14.688 7.332 1 96.19 47 ASP B C 1
ATOM 1480 O O . ASP B 1 47 ? 11.75 -14.562 8.531 1 96.19 47 ASP B O 1
ATOM 1484 N N . ALA B 1 48 ? 12.664 -13.859 6.602 1 94.88 48 ALA B N 1
ATOM 1485 C CA . ALA B 1 48 ? 13.219 -12.656 7.211 1 94.88 48 ALA B CA 1
ATOM 1486 C C . ALA B 1 48 ? 12.141 -11.586 7.391 1 94.88 48 ALA B C 1
ATOM 1488 O O . ALA B 1 48 ? 12.391 -10.539 7.984 1 94.88 48 ALA B O 1
ATOM 1489 N N . GLY B 1 49 ? 10.961 -11.789 6.793 1 94.19 49 GLY B N 1
ATOM 1490 C CA . GLY B 1 49 ? 9.852 -10.859 6.945 1 94.19 49 GLY B CA 1
ATOM 1491 C C . GLY B 1 49 ? 9.875 -9.727 5.93 1 94.19 49 GLY B C 1
ATOM 1492 O O . GLY B 1 49 ? 9.078 -8.797 6.008 1 94.19 49 GLY B O 1
ATOM 1493 N N . VAL B 1 50 ? 10.82 -9.742 5.016 1 95.25 50 VAL B N 1
ATOM 1494 C CA . VAL B 1 50 ? 10.891 -8.727 3.965 1 95.25 50 VAL B CA 1
ATOM 1495 C C . VAL B 1 50 ? 9.672 -8.844 3.053 1 95.25 50 VAL B C 1
ATOM 1497 O O . VAL B 1 50 ? 9 -7.852 2.771 1 95.25 50 VAL B O 1
ATOM 1500 N N . ILE B 1 51 ? 9.508 -10.008 2.553 1 97.19 51 ILE B N 1
ATOM 1501 C CA . ILE B 1 51 ? 8.25 -10.289 1.868 1 97.19 51 ILE B CA 1
ATOM 1502 C C . ILE B 1 51 ? 7.234 -10.844 2.867 1 97.19 51 ILE B C 1
ATOM 1504 O O . ILE B 1 51 ? 7.422 -11.93 3.42 1 97.19 51 ILE B O 1
ATOM 1508 N N . LYS B 1 52 ? 6.16 -10.164 3.061 1 95.75 52 LYS B N 1
ATOM 1509 C CA . LYS B 1 52 ? 5.164 -10.555 4.051 1 95.75 52 LYS B CA 1
ATOM 1510 C C . LYS B 1 52 ? 4.223 -11.617 3.494 1 95.75 52 LYS B C 1
ATOM 1512 O O . LYS B 1 52 ? 3.949 -12.625 4.16 1 95.75 52 LYS B O 1
ATOM 1517 N N . ASN B 1 53 ? 3.697 -11.352 2.32 1 97.44 53 ASN B N 1
ATOM 1518 C CA . ASN B 1 53 ? 2.787 -12.305 1.693 1 97.44 53 ASN B CA 1
ATOM 1519 C C . ASN B 1 53 ? 2.557 -11.977 0.222 1 97.44 53 ASN B C 1
ATOM 1521 O O . ASN B 1 53 ? 2.889 -10.883 -0.233 1 97.44 53 ASN B O 1
ATOM 1525 N N . TYR B 1 54 ? 2.168 -13.016 -0.496 1 98.25 54 TYR B N 1
ATOM 1526 C CA . TYR B 1 54 ? 1.623 -12.82 -1.835 1 98.25 54 TYR B CA 1
ATOM 1527 C C . TYR B 1 54 ? 0.209 -12.258 -1.771 1 98.25 54 TYR B C 1
ATOM 1529 O O . TYR B 1 54 ? -0.658 -12.812 -1.094 1 98.25 54 TYR B O 1
ATOM 1537 N N . THR B 1 55 ? 0.024 -11.195 -2.42 1 98.44 55 THR B N 1
ATOM 1538 C CA . THR B 1 55 ? -1.237 -10.469 -2.303 1 98.44 55 THR B CA 1
ATOM 1539 C C . THR B 1 55 ? -1.652 -9.883 -3.65 1 98.44 55 THR B C 1
ATOM 1541 O O . THR B 1 55 ? -1.149 -10.305 -4.695 1 98.44 55 THR B O 1
ATOM 1544 N N . ILE B 1 56 ? -2.676 -9.047 -3.629 1 98.25 56 ILE B N 1
ATOM 1545 C CA . ILE B 1 56 ? -3.111 -8.32 -4.816 1 98.25 56 ILE B CA 1
ATOM 1546 C C . ILE B 1 56 ? -3.148 -6.824 -4.527 1 98.25 56 ILE B C 1
ATOM 1548 O O . ILE B 1 56 ? -3.359 -6.414 -3.383 1 98.25 56 ILE B O 1
ATOM 1552 N N . ALA B 1 57 ? -2.871 -6.066 -5.527 1 96.44 57 ALA B N 1
ATOM 1553 C CA . ALA B 1 57 ? -3.107 -4.629 -5.461 1 96.44 57 ALA B CA 1
ATOM 1554 C C . ALA B 1 57 ? -4.551 -4.293 -5.836 1 96.44 57 ALA B C 1
ATOM 1556 O O . ALA B 1 57 ? -5 -4.602 -6.941 1 96.44 57 ALA B O 1
ATOM 1557 N N . VAL B 1 58 ? -5.266 -3.658 -4.91 1 95.56 58 VAL B N 1
ATOM 1558 C CA . VAL B 1 58 ? -6.672 -3.34 -5.125 1 95.56 58 VAL B CA 1
ATOM 1559 C C . VAL B 1 58 ? -6.848 -1.83 -5.262 1 95.56 58 VAL B C 1
ATOM 1561 O O . VAL B 1 58 ? -6.27 -1.062 -4.484 1 95.56 58 VAL B O 1
ATOM 1564 N N . GLN B 1 59 ? -7.582 -1.47 -6.262 1 92.75 59 GLN B N 1
ATOM 1565 C CA . GLN B 1 59 ? -7.938 -0.067 -6.445 1 92.75 59 GLN B CA 1
ATOM 1566 C C . GLN B 1 59 ? -9.391 0.189 -6.055 1 92.75 59 GLN B C 1
ATOM 1568 O O . GLN B 1 59 ? -10.312 -0.206 -6.77 1 92.75 59 GLN B O 1
ATOM 1573 N N . TYR B 1 60 ? -9.5 0.881 -4.984 1 91 60 TYR B N 1
ATOM 1574 C CA . TYR B 1 60 ? -10.836 1.247 -4.527 1 91 60 TYR B CA 1
ATOM 1575 C C . TYR B 1 60 ? -11.266 2.58 -5.129 1 91 60 TYR B C 1
ATOM 1577 O O . TYR B 1 60 ? -10.43 3.369 -5.57 1 91 60 TYR B O 1
ATOM 1585 N N . SER B 1 61 ? -12.609 2.797 -5.129 1 91.06 61 SER B N 1
ATOM 1586 C CA . SER B 1 61 ? -13.148 4.047 -5.652 1 91.06 61 SER B CA 1
ATOM 1587 C C . SER B 1 61 ? -12.742 5.234 -4.785 1 91.06 61 SER B C 1
ATOM 1589 O O . SER B 1 61 ? -12.664 6.363 -5.27 1 91.06 61 SER B O 1
ATOM 1591 N N . HIS B 1 62 ? -12.531 4.914 -3.531 1 94.88 62 HIS B N 1
ATOM 1592 C CA . HIS B 1 62 ? -12.086 5.93 -2.584 1 94.88 62 HIS B CA 1
ATOM 1593 C C . HIS B 1 62 ? -10.812 5.488 -1.863 1 94.88 62 HIS B C 1
ATOM 1595 O O . HIS B 1 62 ? -10.617 4.297 -1.615 1 94.88 62 HIS B O 1
ATOM 1601 N N . LYS B 1 63 ? -10.008 6.379 -1.625 1 97.12 63 LYS B N 1
ATOM 1602 C CA . LYS B 1 63 ? -8.805 6.184 -0.815 1 97.12 63 LYS B CA 1
ATOM 1603 C C . LYS B 1 63 ? -8.484 7.43 -0.002 1 97.12 63 LYS B C 1
ATOM 1605 O O . LYS B 1 63 ? -8.531 8.547 -0.522 1 97.12 63 LYS B O 1
ATOM 1610 N N . GLN B 1 64 ? -8.227 7.227 1.24 1 98.44 64 GLN B N 1
ATOM 1611 C CA . GLN B 1 64 ? -7.93 8.352 2.123 1 98.44 64 GLN B CA 1
ATOM 1612 C C . GLN B 1 64 ? -6.676 8.078 2.951 1 98.44 64 GLN B C 1
ATOM 1614 O O . GLN B 1 64 ? -6.406 6.934 3.32 1 98.44 64 GLN B O 1
ATOM 1619 N N . PHE B 1 65 ? -5.969 9.109 3.174 1 98.56 65 PHE B N 1
ATOM 1620 C CA . PHE B 1 65 ? -4.961 9.164 4.227 1 98.56 65 PHE B CA 1
ATOM 1621 C C . PHE B 1 65 ? -5.453 10 5.406 1 98.56 65 PHE B C 1
ATOM 1623 O O . PHE B 1 65 ? -5.762 11.18 5.25 1 98.56 65 PHE B O 1
ATOM 1630 N N . ILE B 1 66 ? -5.523 9.414 6.586 1 98.19 66 ILE B N 1
ATOM 1631 C CA . ILE B 1 66 ? -6.039 10.094 7.77 1 98.19 66 ILE B CA 1
ATOM 1632 C C . ILE B 1 66 ? -4.926 10.25 8.805 1 98.19 66 ILE B C 1
ATOM 1634 O O . ILE B 1 66 ? -4.332 9.266 9.242 1 98.19 66 ILE B O 1
ATOM 1638 N N . HIS B 1 67 ? -4.688 11.453 9.188 1 97.44 67 HIS B N 1
ATOM 1639 C CA . HIS B 1 67 ? -3.721 11.789 10.227 1 97.44 67 HIS B CA 1
ATOM 1640 C C . HIS B 1 67 ? -4.406 11.992 11.578 1 97.44 67 HIS B C 1
ATOM 1642 O O . HIS B 1 67 ? -5.391 12.727 11.672 1 97.44 67 HIS B O 1
ATOM 1648 N N . LEU B 1 68 ? -3.781 11.367 12.492 1 96.69 68 LEU B N 1
ATOM 1649 C CA . LEU B 1 68 ? -4.34 11.547 13.828 1 96.69 68 LEU B CA 1
ATOM 1650 C C . LEU B 1 68 ? -3.352 12.258 14.742 1 96.69 68 LEU B C 1
ATOM 1652 O O . LEU B 1 68 ? -2.164 11.922 14.758 1 96.69 68 LEU B O 1
ATOM 1656 N N . HIS B 1 69 ? -3.871 13.211 15.414 1 95.06 69 HIS B N 1
ATOM 1657 C CA . HIS B 1 69 ? -3.131 13.961 16.422 1 95.06 69 HIS B CA 1
ATOM 1658 C C . HIS B 1 69 ? -3.742 13.781 17.812 1 95.06 69 HIS B C 1
ATOM 1660 O O . HIS B 1 69 ? -4.789 14.359 18.109 1 95.06 69 HIS B O 1
ATOM 1666 N N . LEU B 1 70 ? -3.088 13.008 18.594 1 90.75 70 LEU B N 1
ATOM 1667 C CA . LEU B 1 70 ? -3.648 12.719 19.906 1 90.75 70 LEU B CA 1
ATOM 1668 C C . LEU B 1 70 ? -3.326 13.836 20.891 1 90.75 70 LEU B C 1
ATOM 1670 O O . LEU B 1 70 ? -2.217 14.375 20.875 1 90.75 70 LEU B O 1
ATOM 1674 N N . ASN B 1 71 ? -4.41 14.297 21.531 1 76.75 71 ASN B N 1
ATOM 1675 C CA . ASN B 1 71 ? -4.242 15.305 22.578 1 76.75 71 ASN B CA 1
ATOM 1676 C C . ASN B 1 71 ? -3.607 14.711 23.828 1 76.75 71 ASN B C 1
ATOM 1678 O O . ASN B 1 71 ? -2.834 15.383 24.516 1 76.75 71 ASN B O 1
ATOM 1682 N N . GLU B 1 72 ? -4.188 13.539 24.219 1 70.69 72 GLU B N 1
ATOM 1683 C CA . GLU B 1 72 ? -3.721 12.883 25.438 1 70.69 72 GLU B CA 1
ATOM 1684 C C . GLU B 1 72 ? -3.182 11.484 25.141 1 70.69 72 GLU B C 1
ATOM 1686 O O . GLU B 1 72 ? -3.615 10.844 24.188 1 70.69 72 GLU B O 1
ATOM 1691 N N . GLN B 1 73 ? -2.051 11.055 25.781 1 65.06 73 GLN B N 1
ATOM 1692 C CA . GLN B 1 73 ? -1.379 9.773 25.625 1 65.06 73 GLN B CA 1
ATOM 1693 C C . GLN B 1 73 ? -2.33 8.617 25.938 1 65.06 73 GLN B C 1
ATOM 1695 O O . GLN B 1 73 ? -2.041 7.465 25.594 1 65.06 73 GLN B O 1
ATOM 1700 N N . AR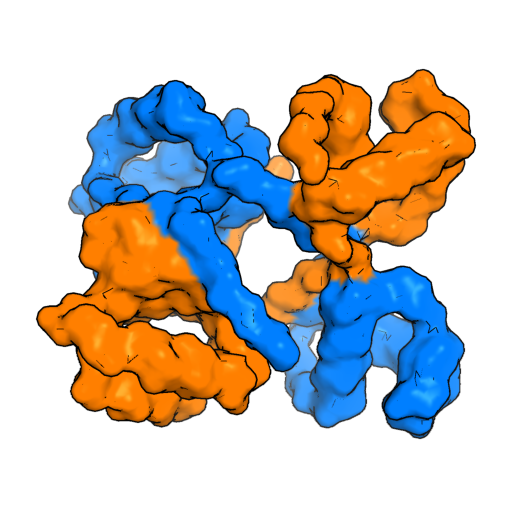G B 1 74 ? -3.662 8.992 26.344 1 74.31 74 ARG B N 1
ATOM 1701 C CA . ARG B 1 74 ? -4.461 7.914 26.922 1 74.31 74 ARG B CA 1
ATOM 1702 C C . ARG B 1 74 ? -5.391 7.301 25.891 1 74.31 74 ARG B C 1
ATOM 1704 O O . ARG B 1 74 ? -6.07 6.309 26.172 1 74.31 74 ARG B O 1
ATOM 1711 N N . ALA B 1 75 ? -5.117 7.613 24.594 1 87.12 75 ALA B N 1
ATOM 1712 C CA . ALA B 1 75 ? -6.172 7.086 23.734 1 87.12 75 ALA B CA 1
ATOM 1713 C C . ALA B 1 75 ? -5.602 6.145 22.688 1 87.12 75 ALA B C 1
ATOM 1715 O O . ALA B 1 75 ? -6.262 5.844 21.688 1 87.12 75 ALA B O 1
ATOM 1716 N N . PHE B 1 76 ? -4.438 5.656 22.969 1 89.19 76 PHE B N 1
ATOM 1717 C CA . PHE B 1 76 ? -3.77 4.793 22 1 89.19 76 PHE B CA 1
ATOM 1718 C C . PHE B 1 76 ? -4.504 3.463 21.875 1 89.19 76 PHE B C 1
ATOM 1720 O O . PHE B 1 76 ? -4.781 3.012 20.75 1 89.19 76 PHE B O 1
ATOM 1727 N N . GLU B 1 77 ? -4.855 2.922 22.984 1 90.38 77 GLU B N 1
ATOM 1728 C CA . GLU B 1 77 ? -5.523 1.625 22.969 1 90.38 77 GLU B CA 1
ATOM 1729 C C . GLU B 1 77 ? -6.906 1.724 22.328 1 90.38 77 GLU B C 1
ATOM 1731 O O . GLU B 1 77 ? -7.293 0.855 21.531 1 90.38 77 GLU B O 1
ATOM 1736 N N . GLU B 1 78 ? -7.621 2.736 22.703 1 91.56 78 GLU B N 1
ATOM 1737 C CA . GLU B 1 78 ? -8.953 2.941 22.156 1 91.56 78 GLU B CA 1
ATOM 1738 C C . GLU B 1 78 ? -8.914 3.107 20.641 1 91.56 78 GLU B C 1
ATOM 1740 O O . GLU B 1 78 ? -9.727 2.525 19.922 1 91.56 78 GLU B O 1
ATOM 1745 N N . ILE B 1 79 ? -7.969 3.857 20.188 1 93.12 79 ILE B N 1
ATOM 1746 C CA . ILE B 1 79 ? -7.828 4.129 18.75 1 93.12 79 ILE B CA 1
ATOM 1747 C C . ILE B 1 79 ? -7.473 2.838 18.016 1 93.12 79 ILE B C 1
ATOM 1749 O O . ILE B 1 79 ? -8.094 2.5 17 1 93.12 79 ILE B O 1
ATOM 1753 N N . GLU B 1 80 ? -6.488 2.135 18.516 1 94.12 80 GLU B N 1
ATOM 1754 C CA . GLU B 1 80 ? -6.039 0.912 17.844 1 94.12 80 GLU B CA 1
ATOM 1755 C C . GLU B 1 80 ? -7.137 -0.149 17.844 1 94.12 80 GLU B C 1
ATOM 1757 O O . GLU B 1 80 ? -7.289 -0.89 16.875 1 94.12 80 GLU B O 1
ATOM 1762 N N . ASN B 1 81 ? -7.938 -0.188 18.906 1 93.81 81 ASN B N 1
ATOM 1763 C CA . ASN B 1 81 ? -9.078 -1.102 18.953 1 93.81 81 ASN B CA 1
ATOM 1764 C C . ASN B 1 81 ? -10.156 -0.707 17.953 1 93.81 81 ASN B C 1
ATOM 1766 O O . ASN B 1 81 ? -10.773 -1.569 17.328 1 93.81 81 ASN B O 1
ATOM 1770 N N . LEU B 1 82 ? -10.359 0.559 17.875 1 94.31 82 LEU B N 1
ATOM 1771 C CA . LEU B 1 82 ? -11.375 1.056 16.953 1 94.31 82 LEU B CA 1
ATOM 1772 C C . LEU B 1 82 ? -11 0.723 15.516 1 94.31 82 LEU B C 1
ATOM 1774 O O . LEU B 1 82 ? -11.836 0.24 14.75 1 94.31 82 LEU B O 1
ATOM 1778 N N . VAL B 1 83 ? -9.773 0.999 15.125 1 95.75 83 VAL B N 1
ATOM 1779 C CA . VAL B 1 83 ? -9.328 0.819 13.75 1 95.75 83 VAL B CA 1
ATOM 1780 C C . VAL B 1 83 ? -9.477 -0.646 13.344 1 95.75 83 VAL B C 1
ATOM 1782 O O . VAL B 1 83 ? -9.766 -0.95 12.18 1 95.75 83 VAL B O 1
ATOM 1785 N N . LYS B 1 84 ? -9.328 -1.565 14.273 1 94.88 84 LYS B N 1
ATOM 1786 C CA . LYS B 1 84 ? -9.398 -3 14.008 1 94.88 84 LYS B CA 1
ATOM 1787 C C . LYS B 1 84 ? -10.82 -3.422 13.641 1 94.88 84 LYS B C 1
ATOM 1789 O O . LYS B 1 84 ? -11.023 -4.508 13.094 1 94.88 84 LYS B O 1
ATOM 1794 N N . GLN B 1 85 ? -11.773 -2.635 13.859 1 94.19 85 GLN B N 1
ATOM 1795 C CA . GLN B 1 85 ? -13.18 -2.977 13.672 1 94.19 85 GLN B CA 1
ATOM 1796 C C . GLN B 1 85 ? -13.648 -2.631 12.266 1 94.19 85 GLN B C 1
ATOM 1798 O O . GLN B 1 85 ? -14.781 -2.943 11.891 1 94.19 85 GLN B O 1
ATOM 1803 N N . TYR B 1 86 ? -12.82 -2.045 11.523 1 94.88 86 TYR B N 1
ATOM 1804 C CA . TYR B 1 86 ? -13.25 -1.573 10.219 1 94.88 86 TYR B CA 1
ATOM 1805 C C . TYR B 1 86 ? -12.445 -2.242 9.109 1 94.88 86 TYR B C 1
ATOM 1807 O O . TYR B 1 86 ? -11.234 -2.061 9.016 1 94.88 86 TYR B O 1
ATOM 1815 N N . GLU B 1 87 ? -13.141 -2.871 8.195 1 90.5 87 GLU B N 1
ATOM 1816 C CA . GLU B 1 87 ? -12.508 -3.51 7.051 1 90.5 87 GLU B CA 1
ATOM 1817 C C . GLU B 1 87 ? -12.031 -2.475 6.035 1 90.5 87 GLU B C 1
ATOM 1819 O O . GLU B 1 87 ? -11.125 -2.746 5.238 1 90.5 87 GLU B O 1
ATOM 1824 N N . GLN B 1 88 ? -12.609 -1.289 6.125 1 94.56 88 GLN B N 1
ATOM 1825 C CA . GLN B 1 88 ? -12.281 -0.214 5.195 1 94.56 88 GLN B CA 1
ATOM 1826 C C . GLN B 1 88 ? -10.906 0.381 5.504 1 94.56 88 GLN B C 1
ATOM 1828 O O . GLN B 1 88 ? -10.367 1.151 4.707 1 94.56 88 GLN B O 1
ATOM 1833 N N . ILE B 1 89 ? -10.414 0.052 6.688 1 96.44 89 ILE B N 1
ATOM 1834 C CA . ILE B 1 89 ? -9.055 0.476 7.016 1 96.44 89 ILE B CA 1
ATOM 1835 C C . ILE B 1 89 ? -8.047 -0.534 6.465 1 96.44 89 ILE B C 1
ATOM 1837 O O . ILE B 1 89 ? -8.008 -1.683 6.914 1 96.44 89 ILE B O 1
ATOM 1841 N N . ASP B 1 90 ? -7.266 -0.05 5.547 1 94.38 90 ASP B N 1
ATOM 1842 C CA . ASP B 1 90 ? -6.289 -0.925 4.906 1 94.38 90 ASP B CA 1
ATOM 1843 C C . ASP B 1 90 ? -5.043 -1.084 5.777 1 94.38 90 ASP B C 1
ATOM 1845 O O . ASP B 1 90 ? -4.52 -2.189 5.922 1 94.38 90 ASP B O 1
ATOM 1849 N N . GLU B 1 91 ? -4.57 0.004 6.281 1 95.56 91 GLU B N 1
ATOM 1850 C CA . GLU B 1 91 ? -3.363 0.031 7.098 1 95.56 91 GLU B CA 1
ATOM 1851 C C . GLU B 1 91 ? -3.434 1.135 8.148 1 95.56 91 GLU B C 1
ATOM 1853 O O . GLU B 1 91 ? -4.059 2.174 7.926 1 95.56 91 GLU B O 1
ATOM 1858 N N . CYS B 1 92 ? -2.832 0.925 9.227 1 97.56 92 CYS B N 1
ATOM 1859 C CA . CYS B 1 92 ? -2.67 1.896 10.305 1 97.56 92 CYS B CA 1
ATOM 1860 C C . CYS B 1 92 ? -1.259 1.847 10.875 1 97.56 92 CYS B C 1
ATOM 1862 O O . CYS B 1 92 ? -0.748 0.769 11.188 1 97.56 92 CYS B O 1
ATOM 1864 N N . PHE B 1 93 ? -0.671 3.039 10.984 1 97.62 93 PHE B N 1
ATOM 1865 C CA . PHE B 1 93 ? 0.713 3.119 11.438 1 97.62 93 PHE B CA 1
ATOM 1866 C C . PHE B 1 93 ? 0.851 4.109 12.586 1 97.62 93 PHE B C 1
ATOM 1868 O O . PHE B 1 93 ? 0.263 5.191 12.555 1 97.62 93 PHE B O 1
ATOM 1875 N N . LYS B 1 94 ? 1.558 3.715 13.617 1 97 94 LYS B N 1
ATOM 1876 C CA . LYS B 1 94 ? 2.129 4.727 14.5 1 97 94 LYS B CA 1
ATOM 1877 C C . LYS B 1 94 ? 3.299 5.445 13.836 1 97 94 LYS B C 1
ATOM 1879 O O . LYS B 1 94 ? 4.168 4.805 13.242 1 97 94 LYS B O 1
ATOM 1884 N N . VAL B 1 95 ? 3.283 6.766 13.945 1 97.5 95 VAL B N 1
ATOM 1885 C CA . VAL B 1 95 ? 4.289 7.496 13.18 1 97.5 95 VAL B CA 1
ATOM 1886 C C . VAL B 1 95 ? 4.941 8.555 14.062 1 97.5 95 VAL B C 1
ATOM 1888 O O . VAL B 1 95 ? 4.453 8.844 15.156 1 97.5 95 VAL B O 1
ATOM 1891 N N . MET B 1 96 ? 6.125 9 13.57 1 96.69 96 MET B N 1
ATOM 1892 C CA . MET B 1 96 ? 6.812 10.164 14.125 1 96.69 96 MET B CA 1
ATOM 1893 C C . MET B 1 96 ? 6.895 11.289 13.094 1 96.69 96 MET B C 1
ATOM 1895 O O . MET B 1 96 ? 7.125 11.039 11.906 1 96.69 96 MET B O 1
ATOM 1899 N N . GLY B 1 97 ? 6.777 12.422 13.516 1 94.62 97 GLY B N 1
ATOM 1900 C CA . GLY B 1 97 ? 6.684 13.648 12.734 1 94.62 97 GLY B CA 1
ATOM 1901 C C . GLY B 1 97 ? 5.691 14.641 13.305 1 94.62 97 GLY B C 1
ATOM 1902 O O . GLY B 1 97 ? 5.82 15.07 14.453 1 94.62 97 GLY B O 1
ATOM 1903 N N . ASN B 1 98 ? 4.656 14.953 12.492 1 92.75 98 ASN B N 1
ATOM 1904 C CA . ASN B 1 98 ? 3.631 15.875 12.977 1 92.75 98 ASN B CA 1
ATOM 1905 C C . ASN B 1 98 ? 2.443 15.125 13.578 1 92.75 98 ASN B C 1
ATOM 1907 O O . ASN B 1 98 ? 1.788 15.617 14.492 1 92.75 98 ASN B O 1
ATOM 1911 N N . ALA B 1 99 ? 2.199 13.922 13.094 1 95.44 99 ALA B N 1
ATOM 1912 C CA . ALA B 1 99 ? 1.042 13.148 13.531 1 95.44 99 ALA B CA 1
ATOM 1913 C C . ALA B 1 99 ? 1.461 12.016 14.477 1 95.44 99 ALA B C 1
ATOM 1915 O O . ALA B 1 99 ? 2.65 11.719 14.602 1 95.44 99 ALA B O 1
ATOM 1916 N N . CYS B 1 100 ? 0.469 11.422 15.109 1 96.12 100 CYS B N 1
ATOM 1917 C CA . CYS B 1 100 ? 0.702 10.273 15.969 1 96.12 100 CYS B CA 1
ATOM 1918 C C . CYS B 1 100 ? 0.398 8.969 15.242 1 96.12 100 CYS B C 1
ATOM 1920 O O . CYS B 1 100 ? 1.069 7.961 15.461 1 96.12 100 CYS B O 1
ATOM 1922 N N . TYR B 1 101 ? -0.627 9.016 14.367 1 97 101 TYR B N 1
ATOM 1923 C CA . TYR B 1 101 ? -0.995 7.867 13.539 1 97 101 TYR B CA 1
ATOM 1924 C C . TYR B 1 101 ? -1.269 8.297 12.102 1 97 101 TYR B C 1
ATOM 1926 O O . TYR B 1 101 ? -1.715 9.422 11.859 1 97 101 TYR B O 1
ATOM 1934 N N . MET B 1 102 ? -1.013 7.402 11.219 1 98.06 102 MET B N 1
ATOM 1935 C CA . MET B 1 102 ? -1.446 7.484 9.828 1 98.06 102 MET B CA 1
ATOM 1936 C C . MET B 1 102 ? -2.318 6.289 9.461 1 98.06 102 MET B C 1
ATOM 1938 O O . MET B 1 102 ? -1.916 5.141 9.648 1 98.06 102 MET B O 1
ATOM 1942 N N . ILE B 1 103 ? -3.504 6.586 8.992 1 98.12 103 ILE B N 1
ATOM 1943 C CA . ILE B 1 103 ? -4.426 5.539 8.562 1 98.12 103 ILE B CA 1
ATOM 1944 C C . ILE B 1 103 ? -4.633 5.633 7.051 1 98.12 103 ILE B C 1
ATOM 1946 O O . ILE B 1 103 ? -4.852 6.719 6.512 1 98.12 103 ILE B O 1
ATOM 1950 N N . VAL B 1 104 ? -4.473 4.539 6.363 1 97.88 104 VAL B N 1
ATOM 1951 C CA . VAL B 1 104 ? -4.875 4.402 4.965 1 97.88 104 VAL B CA 1
ATOM 1952 C C . VAL B 1 104 ? -6.215 3.676 4.883 1 97.88 104 VAL B C 1
ATOM 1954 O O . VAL B 1 104 ? -6.379 2.596 5.453 1 97.88 104 VAL B O 1
ATOM 1957 N N . SER B 1 105 ? -7.172 4.309 4.234 1 97.94 105 SER B N 1
ATOM 1958 C CA . SER B 1 105 ? -8.516 3.738 4.23 1 97.94 105 SER B CA 1
ATOM 1959 C C . SER B 1 105 ? -9.164 3.861 2.854 1 97.94 105 SER B C 1
ATOM 1961 O O . SER B 1 105 ? -8.609 4.5 1.957 1 97.94 105 SER B O 1
ATOM 1963 N N . HIS B 1 106 ? -10.305 3.188 2.713 1 97 106 HIS B N 1
ATOM 1964 C CA . HIS B 1 106 ? -11.086 3.275 1.484 1 97 106 HIS B CA 1
ATOM 1965 C C . HIS B 1 106 ? -12.57 3.418 1.785 1 97 106 HIS B C 1
ATOM 1967 O O . HIS B 1 106 ? -13.406 2.803 1.117 1 97 106 HIS B O 1
ATOM 1973 N N . PHE B 1 107 ? -12.898 4.211 2.736 1 96.94 107 PHE B N 1
ATOM 1974 C CA . PHE B 1 107 ? -14.281 4.457 3.127 1 96.94 107 PHE B CA 1
ATOM 1975 C C . PHE B 1 107 ? -15.031 5.176 2.014 1 96.94 107 PHE B C 1
ATOM 1977 O O . PHE B 1 107 ? -14.492 6.066 1.361 1 96.94 107 PHE B O 1
ATOM 1984 N N . GLU B 1 108 ? -16.266 4.777 1.87 1 94.81 108 GLU B N 1
ATOM 1985 C CA . GLU B 1 108 ? -17.203 5.695 1.228 1 94.81 108 GLU B CA 1
ATOM 1986 C C . GLU B 1 108 ? -17.453 6.926 2.094 1 94.81 108 GLU B C 1
ATOM 1988 O O . GLU B 1 108 ? -17.312 6.867 3.318 1 94.81 108 GLU B O 1
ATOM 1993 N N . PRO B 1 109 ? -17.875 7.992 1.453 1 95.75 109 PRO B N 1
ATOM 1994 C CA . PRO B 1 109 ? -17.969 9.258 2.182 1 95.75 109 PRO B CA 1
ATOM 1995 C C . PRO B 1 109 ? -18.812 9.148 3.451 1 95.75 109 PRO B C 1
ATOM 1997 O O . PRO B 1 109 ? -18.391 9.602 4.516 1 95.75 109 PRO B O 1
ATOM 2000 N N . ALA B 1 110 ? -19.984 8.508 3.389 1 96.12 110 ALA B N 1
ATOM 2001 C CA . ALA B 1 110 ? -20.859 8.406 4.555 1 96.12 110 ALA B CA 1
ATOM 2002 C C . ALA B 1 110 ? -20.203 7.605 5.672 1 96.12 110 ALA B C 1
ATOM 2004 O O . ALA B 1 110 ? -20.25 7.992 6.84 1 96.12 110 ALA B O 1
ATOM 2005 N N . ALA B 1 111 ? -19.578 6.504 5.297 1 96.75 111 ALA B N 1
ATOM 2006 C CA . ALA B 1 111 ? -18.906 5.656 6.273 1 96.75 111 ALA B CA 1
ATOM 2007 C C . ALA B 1 111 ? -17.688 6.363 6.863 1 96.75 111 ALA B C 1
ATOM 2009 O O . ALA B 1 111 ? -17.344 6.168 8.039 1 96.75 111 ALA B O 1
ATOM 2010 N N . LEU B 1 112 ? -17 7.141 6.066 1 97.81 112 LEU B N 1
ATOM 2011 C CA . LEU B 1 112 ? -15.859 7.914 6.551 1 97.81 112 LEU B CA 1
ATOM 2012 C C . LEU B 1 112 ? -16.281 8.883 7.648 1 97.81 112 LEU B C 1
ATOM 2014 O O . LEU B 1 112 ? -15.633 8.977 8.688 1 97.81 112 LEU B O 1
ATOM 2018 N N . ASN B 1 113 ? -17.375 9.594 7.387 1 97.19 113 ASN B N 1
ATOM 2019 C CA . ASN B 1 113 ? -17.875 10.547 8.367 1 97.19 113 ASN B CA 1
ATOM 2020 C C . ASN B 1 113 ? -18.203 9.867 9.695 1 97.19 113 ASN B C 1
ATOM 2022 O O . ASN B 1 113 ? -17.891 10.406 10.758 1 97.19 113 ASN B O 1
ATOM 2026 N N . GLU B 1 114 ? -18.75 8.703 9.578 1 97.38 114 GLU B N 1
ATOM 2027 C CA . GLU B 1 114 ? -19.078 7.949 10.781 1 97.38 114 GLU B CA 1
ATOM 2028 C C . GLU B 1 114 ? -17.828 7.555 11.547 1 97.38 114 GLU B C 1
ATOM 2030 O O . GLU B 1 114 ? -17.781 7.66 12.781 1 97.38 114 GLU B O 1
ATOM 2035 N N . PHE B 1 115 ? -16.906 7.105 10.828 1 97.94 115 PHE B N 1
ATOM 2036 C CA . PHE B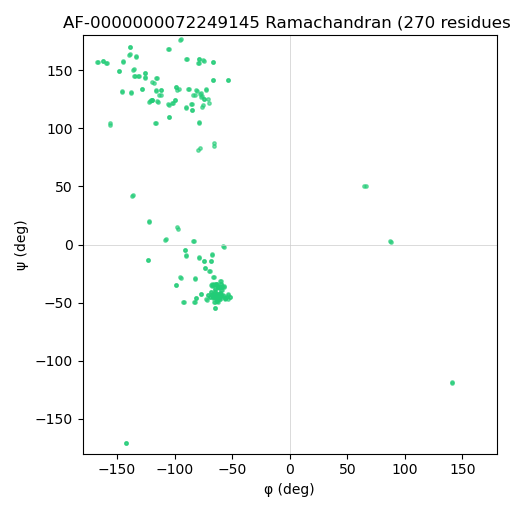 1 115 ? -15.641 6.711 11.438 1 97.94 115 PHE B CA 1
ATOM 2037 C C . PHE B 1 115 ? -14.984 7.902 12.125 1 97.94 115 PHE B C 1
ATOM 2039 O O . PHE B 1 115 ? -14.523 7.789 13.266 1 97.94 115 PHE B O 1
ATOM 2046 N N . ILE B 1 116 ? -14.961 9.039 11.469 1 97.31 116 ILE B N 1
ATOM 2047 C CA . ILE B 1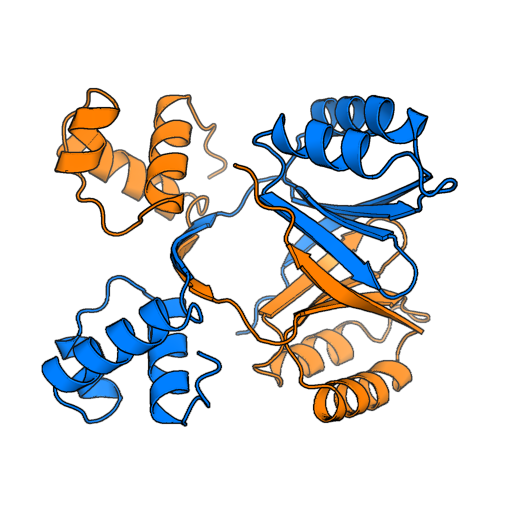 116 ? -14.32 10.258 11.961 1 97.31 116 ILE B CA 1
ATOM 2048 C C . ILE B 1 116 ? -15.039 10.734 13.219 1 97.31 116 ILE B C 1
ATOM 2050 O O . ILE B 1 116 ? -14.398 11.219 14.164 1 97.31 116 ILE B O 1
ATOM 2054 N N . GLU B 1 117 ? -16.312 10.609 13.234 1 96.5 117 GLU B N 1
ATOM 2055 C CA . GLU B 1 117 ? -17.078 11.016 14.406 1 96.5 117 GLU B CA 1
ATOM 2056 C C . GLU B 1 117 ? -16.656 10.227 15.641 1 96.5 117 GLU B C 1
ATOM 2058 O O . GLU B 1 117 ? -16.547 10.789 16.734 1 96.5 117 GLU B O 1
ATOM 2063 N N . LYS B 1 118 ? -16.484 8.984 15.469 1 95.19 118 LYS B N 1
ATOM 2064 C CA . LYS B 1 118 ? -16.047 8.148 16.594 1 95.19 118 LYS B CA 1
ATOM 2065 C C . LYS B 1 118 ? -14.625 8.5 17.016 1 95.19 118 LYS B C 1
ATOM 2067 O O . LYS B 1 118 ? -14.344 8.609 18.219 1 95.19 118 LYS B O 1
ATOM 2072 N N . LEU B 1 119 ? -13.805 8.688 16.078 1 93.12 119 LEU B N 1
ATOM 2073 C CA . LEU B 1 119 ? -12.391 8.961 16.312 1 93.12 119 LEU B CA 1
ATOM 2074 C C . LEU B 1 119 ? -12.211 10.312 17 1 93.12 119 LEU B C 1
ATOM 2076 O O . LEU B 1 119 ? -11.305 10.484 17.812 1 93.12 119 LEU B O 1
ATOM 2080 N N . SER B 1 120 ? -13.055 11.258 16.656 1 92.56 120 SER B N 1
ATOM 2081 C CA . SER B 1 120 ? -12.898 12.648 17.078 1 92.56 120 SER B CA 1
ATOM 2082 C C . SER B 1 120 ? -13.094 12.797 18.594 1 92.56 120 SER B C 1
ATOM 2084 O O . SER B 1 120 ? -12.75 13.828 19.172 1 92.56 120 SER B O 1
ATOM 2086 N N . LYS B 1 121 ? -13.516 11.773 19.219 1 90.94 121 LYS B N 1
ATOM 2087 C CA . LYS B 1 121 ? -13.664 11.766 20.672 1 90.94 121 LYS B CA 1
ATOM 2088 C C . LYS B 1 121 ? -12.297 11.789 21.359 1 90.94 121 LYS B C 1
ATOM 2090 O O . LYS B 1 121 ? -12.18 12.234 22.5 1 90.94 121 LYS B O 1
ATOM 2095 N N . TRP B 1 122 ? -11.266 11.344 20.609 1 91.19 122 TRP B N 1
ATOM 2096 C CA . TRP B 1 122 ? -10 11.086 21.297 1 91.19 122 TRP B CA 1
ATOM 2097 C C . TRP B 1 122 ? -8.875 11.898 20.672 1 91.19 122 TRP B C 1
ATOM 2099 O O . TRP B 1 122 ? -7.797 12.031 21.25 1 91.19 122 TRP B O 1
ATOM 2109 N N . CYS B 1 123 ? -9.109 12.469 19.484 1 93.19 123 CYS B N 1
ATOM 2110 C CA . CYS B 1 123 ? -7.973 13.07 18.797 1 93.19 123 CYS B CA 1
ATOM 2111 C C . CYS B 1 123 ? -8.438 14.039 17.719 1 93.19 123 CYS B C 1
ATOM 2113 O O . CYS B 1 123 ? -9.586 13.984 17.281 1 93.19 123 CYS B O 1
ATOM 2115 N N . ARG B 1 124 ? -7.566 14.906 17.391 1 94.56 124 ARG B N 1
ATOM 2116 C CA . ARG B 1 124 ? -7.73 15.688 16.172 1 94.56 124 ARG B CA 1
ATOM 2117 C C . ARG B 1 124 ? -7.324 14.883 14.945 1 94.56 124 ARG B C 1
ATOM 2119 O O . ARG B 1 124 ? -6.551 13.93 15.055 1 94.56 124 ARG B O 1
ATOM 2126 N N . TYR B 1 125 ? -7.895 15.312 13.867 1 95.69 125 TYR B N 1
ATOM 2127 C CA . TYR B 1 125 ? -7.629 14.547 12.664 1 95.69 125 TYR B CA 1
ATOM 2128 C C . TYR B 1 125 ? -7.551 15.453 11.438 1 95.69 125 TYR B C 1
ATOM 2130 O O . TYR B 1 125 ? -8.047 16.578 11.469 1 95.69 125 TYR B O 1
ATOM 2138 N N . SER B 1 126 ? -6.918 15.039 10.43 1 96.81 126 SER B N 1
ATOM 2139 C CA . SER B 1 126 ? -7.023 15.578 9.078 1 96.81 126 SER B CA 1
ATOM 2140 C C . SER B 1 126 ? -7.137 14.461 8.047 1 96.81 126 SER B C 1
ATOM 2142 O O . SER B 1 126 ? -6.574 13.383 8.234 1 96.81 126 SER B O 1
ATOM 2144 N N . VAL B 1 127 ? -7.91 14.719 6.996 1 97.81 127 VAL B N 1
ATOM 2145 C CA . VAL B 1 127 ? -8.133 13.711 5.965 1 97.81 127 VAL B CA 1
ATOM 2146 C C . VAL B 1 127 ? -7.641 14.234 4.617 1 97.81 127 VAL B C 1
ATOM 2148 O O . VAL B 1 127 ? -8.016 15.336 4.199 1 97.81 127 VAL B O 1
ATOM 2151 N N . GLU B 1 128 ? -6.797 13.508 4.02 1 97.94 128 GLU B N 1
ATOM 2152 C CA . GLU B 1 128 ? -6.48 13.688 2.605 1 97.94 128 GLU B CA 1
ATOM 2153 C C . GLU B 1 128 ? -7.18 12.641 1.744 1 97.94 128 GLU B C 1
ATOM 2155 O O . GLU B 1 128 ? -6.992 11.438 1.942 1 97.94 128 GLU B O 1
ATOM 2160 N N . THR B 1 129 ? -7.977 13.148 0.822 1 98.12 129 THR B N 1
ATOM 2161 C CA . THR B 1 129 ? -8.641 12.234 -0.103 1 98.12 129 THR B CA 1
ATOM 2162 C C . THR B 1 129 ? -7.883 12.164 -1.428 1 98.12 129 THR B C 1
ATOM 2164 O O . THR B 1 129 ? -7.5 13.195 -1.981 1 98.12 129 THR B O 1
ATOM 2167 N N . VAL B 1 130 ? -7.719 10.977 -1.914 1 97.94 130 VAL B N 1
ATOM 2168 C CA . VAL B 1 130 ? -6.953 10.781 -3.139 1 97.94 130 VAL B CA 1
ATOM 2169 C C . VAL B 1 130 ? -7.801 11.164 -4.348 1 97.94 130 VAL B C 1
ATOM 2171 O O . VAL B 1 130 ? -8.945 10.727 -4.473 1 97.94 130 VAL B O 1
ATOM 2174 N N . ILE B 1 131 ? -7.176 11.984 -5.16 1 96.81 131 ILE B N 1
ATOM 2175 C CA . ILE B 1 131 ? -7.793 12.352 -6.43 1 96.81 131 ILE B CA 1
ATOM 2176 C C . ILE B 1 131 ? -7.328 11.398 -7.523 1 96.81 131 ILE B C 1
ATOM 2178 O O . ILE B 1 131 ? -8.141 10.867 -8.281 1 96.81 131 ILE B O 1
ATOM 2182 N N . ARG B 1 132 ? -6.07 11.219 -7.582 1 95.12 132 ARG B N 1
ATOM 2183 C CA . ARG B 1 132 ? -5.52 10.273 -8.555 1 95.12 132 ARG B CA 1
ATOM 2184 C C . ARG B 1 132 ? -4.121 9.82 -8.141 1 95.12 132 ARG B C 1
ATOM 2186 O O . ARG B 1 132 ? -3.424 10.531 -7.414 1 95.12 132 ARG B O 1
ATOM 2193 N N . GLU B 1 133 ? -3.785 8.664 -8.641 1 94.75 133 GLU B N 1
ATOM 2194 C CA . GLU B 1 133 ? -2.42 8.18 -8.484 1 94.75 133 GLU B CA 1
ATOM 2195 C C . GLU B 1 133 ? -1.519 8.672 -9.609 1 94.75 133 GLU B C 1
ATOM 2197 O O . GLU B 1 133 ? -1.925 8.695 -10.773 1 94.75 133 GLU B O 1
ATOM 2202 N N . VAL B 1 134 ? -0.332 9.156 -9.219 1 93.75 134 VAL B N 1
ATOM 2203 C CA . VAL B 1 134 ? 0.675 9.508 -10.219 1 93.75 134 VAL B CA 1
ATOM 2204 C C . VAL B 1 134 ? 1.37 8.25 -10.719 1 93.75 134 VAL B C 1
ATOM 2206 O O . VAL B 1 134 ? 2.119 7.605 -9.977 1 93.75 134 VAL B O 1
ATOM 2209 N N . GLU B 1 135 ? 1.062 7.777 -11.93 1 84.88 135 GLU B N 1
ATOM 2210 C CA . GLU B 1 135 ? 1.602 6.543 -12.5 1 84.88 135 GLU B CA 1
ATOM 2211 C C . GLU B 1 135 ? 3.082 6.695 -12.836 1 84.88 135 GLU B C 1
ATOM 2213 O O . GLU B 1 135 ? 3.486 7.688 -13.445 1 84.88 135 GLU B O 1
ATOM 2218 N N . LYS B 1 136 ? 3.807 5.801 -12.195 1 75.62 136 LYS B N 1
ATOM 2219 C CA . LYS B 1 136 ? 5.223 5.766 -12.547 1 75.62 136 LYS B CA 1
ATOM 2220 C C . LYS B 1 136 ? 5.441 5.031 -13.867 1 75.62 136 LYS B C 1
ATOM 2222 O O . LYS B 1 136 ? 4.797 4.016 -14.133 1 75.62 136 LYS B O 1
ATOM 2227 N N . SER B 1 137 ? 5.285 5.695 -15.047 1 59.06 137 SER B N 1
ATOM 2228 C CA . SER B 1 137 ? 5.43 5.109 -16.375 1 59.06 137 SER B CA 1
ATOM 2229 C C . SER B 1 137 ? 6.5 4.023 -16.391 1 59.06 137 SER B C 1
ATOM 2231 O O . SER B 1 137 ? 7.445 4.062 -15.586 1 59.06 137 SER B O 1
#

Sequence (274 aa):
MNIELDPIDLKIIALLKQDSRLTNKDIGQRVHRTGQAVGARIAQLMDAGVIKNYTIAVQYSHKQFIHLHLNEQRAFEEIENLVKQYEQIDECFKVMGNACYMIVSHFEPAALNEFIEKLSKWCRYSVETVIREVEKSMNIELDPIDLKIIALLKQDSRLTNKDIGQRVHRTGQAVGARIAQLMDAGVIKNYTIAVQYSHKQFIHLHLNEQRAFEEIENLVKQYEQIDECFKVMGNACYMIVSHFEPAALNEFIEKLSKWCRYSVETVIREVEKS

Foldseek 3Di:
DPDDDDPLNVQLVVVCVVPVPDQLCNSCVVSVHHSVVSVVSVVVCCVVVVDVDRDDDDDAPKKKKKFWAFPDPPCPVVVVVLLVVDPQWPDKDQDDDRGRMITIGGDDPVVVVVSCVVVVVGTDMDMDIDPDDDDPD/DPDDDDPLNVQLVVVCVVPVVDQLCNSCVVSVHHSVVSVVSVVVCCVVVVDVDRDDDDDAPKKKKKFWAFPDPPCPVVVVVLLVPDPQWPDKDQDDDRGRMITIGGDDPVVVVVSCVVVVVGTDMDMDIDPDDDDPD

Organism: Acinetobacter pittii (strain PHEA-2) (NCBI:txid871585)

Radius of gyration: 19.73 Å; Cα contacts (8 Å, |Δi|>4): 466; chains: 2; bounding box: 43×52×43 Å

pLDDT: mean 93.96, std 7.62, range [52.25, 98.56]

Nearest PDB structures (foldseek):
  2cg4-assembly1_A  TM=8.073E-01  e=1.318E-09  Escherichia coli
  2e1a-assembly1_B  TM=8.260E-01  e=6.328E-04  Pyrococcus horikoshii OT3
  6r8k-assembly1_B  TM=6.059E-01  e=4.253E-03  Oryza sativa Japonica Group
  6fu9-assembly1_A  TM=6.214E-01  e=6.225E-03  Oryza sativa Japonica Group
  7dv8-assembly1_K  TM=5.666E-01  e=9.710E-03  Oryza sativa Japonica Group

InterPro domains:
  IPR000485 AsnC-type HTH domain [PR00033] (5-21)
  IPR000485 AsnC-type HTH domain [PR00033] (21-32)
  IPR000485 AsnC-type HTH domain [PR00033] (32-51)
  IPR000485 AsnC-type HTH domain [PS50956] (5-77)
  IPR011008 Dimeric alpha-beta barrel [SSF54909] (65-134)
  IPR019887 Transcription regulator AsnC/Lrp, ligand binding domain [PF01037] (65-121)
  IPR019888 Transcription regulator AsnC-like [SM00344] (5-107)
  IPR036388 Winged helix-like DNA-binding domain superfamily [G3DSA:1.10.10.10] (1-55)
  IPR036390 Winged helix DNA-binding domain superfamily [SSF46785] (5-60)